Protein AF-A0A9D9I6X7-F1 (afdb_monomer_lite)

Radius of gyration: 23.67 Å; chains: 1; bounding box: 59×55×60 Å

Organism: NCBI:txid2840764

Secondary structure (DSSP, 8-state):
----HHHHHHHHHTTTT-TTS------HHHHHHHHHHHHHHTTPPPPSSPPPS---PPPP--SEEEE-SS-EEEES-----TTEEEEEEEE--B-TT-S--GGGEEEEEEEE--BTTEEE-HHHHHHHH-SPPPTT-EEEEEEEEEETTT--B-PPEEEEEEPPS--------EEEGGGB-TTS---EEE-EEE--SSSSEEEEEEEE--BTTBSEEEEEBSSPPPGGG-EEEEEEEEEE-TTS-EEEEEEEEEEEEETTEEEEEEEEEEE---SSEEEEEEEEEEE-

Sequence (288 aa):
MTRRPAAQAEALSGKAASYLGSSTEMTGHNAFVRINANRQMAGEAMLLEAPSHLVNVPNVSYTNVVMTPQMILFAGIKHEPSPFKLVVKMSGNQSAGVSNGWSKTVIISSDTEDDWGEADVTKLYLKTIGVEPSPGQKVFIETYWMDTASGFAGQVFRDMAVVTGESSYQTRTRVTMDNLDPTEEQHVSALDMDFSTNAPVIYFDTVCLGHSNVASSEAILDKELPEELIGLSYALARGMGEDGSLHPQSYQIQSMVWRQKTELHFMHRGGKYIKPTEVFGPGIFYQQ

Foldseek 3Di:
DDQDDQLVLLQVVQQVQDPDPDRPRDGSVNSLVLLQVLLVLVVHHRDPGADHSPDDFDWWDFDDWAAALQWTKTARTDADDPPKFKWKWKAAWAALPDPDDPVRTDTLDSHFHADVRMTTSNVSCCVPVVGGHDAQTKMKMWMWIAHSVNSDTGHIDIDMDGHHHDDPDDDWDWDWPVQFDPVDDFQWPTWIWTPRPVAQKIFTFTWGADDDPALKGKTKGPADDPLQQFFKWKFWKWACAPVRDTWIWIWIWGWDDDPRITMIMTHTDDTDRHPRMTTGGIIRTDRD

pLDDT: mean 81.86, std 15.17, range [30.33, 96.5]

Structure (mmCIF, N/CA/C/O backbone):
data_AF-A0A9D9I6X7-F1
#
_entry.id   AF-A0A9D9I6X7-F1
#
loop_
_atom_site.group_PDB
_atom_site.id
_atom_site.type_symbol
_atom_site.label_atom_id
_atom_site.label_alt_id
_atom_site.label_comp_id
_atom_site.label_asym_id
_atom_site.label_entity_id
_atom_site.label_seq_id
_atom_site.pdbx_PDB_ins_code
_atom_site.Cartn_x
_atom_site.Cartn_y
_atom_site.Cartn_z
_atom_site.occupancy
_atom_site.B_iso_or_equiv
_atom_site.auth_seq_id
_atom_site.auth_comp_id
_atom_site.auth_asym_id
_atom_site.auth_atom_id
_atom_site.pdbx_PDB_model_num
ATOM 1 N N . MET A 1 1 ? -34.399 -33.449 -4.018 1.00 36.66 1 MET A N 1
ATOM 2 C CA . MET A 1 1 ? -34.778 -33.183 -2.612 1.00 36.66 1 MET A CA 1
ATOM 3 C C . MET A 1 1 ? -33.534 -33.368 -1.743 1.00 36.66 1 MET A C 1
ATOM 5 O O . MET A 1 1 ? -33.399 -34.396 -1.110 1.00 36.66 1 MET A O 1
ATOM 9 N N . THR A 1 2 ? -32.597 -32.413 -1.763 1.00 35.34 2 THR A N 1
ATOM 10 C CA . THR A 1 2 ? -31.305 -32.486 -1.037 1.00 35.34 2 THR A CA 1
ATOM 11 C C . THR A 1 2 ? -30.683 -31.077 -0.967 1.00 35.34 2 THR A C 1
ATOM 13 O O . THR A 1 2 ? -29.637 -30.808 -1.531 1.00 35.34 2 THR A O 1
ATOM 16 N N . ARG A 1 3 ? -31.378 -30.125 -0.321 1.00 37.50 3 ARG A N 1
ATOM 17 C CA . ARG A 1 3 ? -30.993 -28.692 -0.212 1.00 37.50 3 ARG A CA 1
ATOM 18 C C . ARG A 1 3 ? -30.361 -28.305 1.144 1.00 37.50 3 ARG A C 1
ATOM 20 O O . ARG A 1 3 ? -30.417 -27.150 1.539 1.00 37.50 3 ARG A O 1
ATOM 27 N N . ARG A 1 4 ? -29.877 -29.268 1.938 1.00 41.16 4 ARG A N 1
ATOM 28 C CA . ARG A 1 4 ? -29.665 -29.085 3.394 1.00 41.16 4 ARG A CA 1
ATOM 29 C C . ARG A 1 4 ? -28.223 -29.089 3.950 1.00 41.16 4 ARG A C 1
ATOM 31 O O . ARG A 1 4 ? -28.073 -28.473 4.995 1.00 41.16 4 ARG A O 1
ATOM 38 N N . PRO A 1 5 ? -27.168 -29.669 3.340 1.00 48.81 5 PRO A N 1
ATOM 39 C CA . PRO A 1 5 ? -25.910 -29.861 4.082 1.00 48.81 5 PRO A CA 1
ATOM 40 C C . PRO A 1 5 ? -25.085 -28.584 4.322 1.00 48.81 5 PRO A C 1
ATOM 42 O O . PRO A 1 5 ? -24.640 -28.339 5.436 1.00 48.81 5 PRO A O 1
ATOM 45 N N . ALA A 1 6 ? -24.893 -27.750 3.296 1.00 41.41 6 ALA A N 1
ATOM 46 C CA . ALA A 1 6 ? -23.979 -26.603 3.357 1.00 41.41 6 ALA A CA 1
ATOM 47 C C . ALA A 1 6 ? -24.503 -25.455 4.236 1.00 41.41 6 ALA A C 1
ATOM 49 O O . ALA A 1 6 ? -23.804 -24.953 5.111 1.00 41.41 6 ALA A O 1
ATOM 50 N N . ALA A 1 7 ? -25.781 -25.116 4.074 1.00 41.75 7 ALA A N 1
ATOM 51 C CA . ALA A 1 7 ? -26.449 -24.085 4.860 1.00 41.75 7 ALA A CA 1
ATOM 52 C C . ALA A 1 7 ? -26.592 -24.477 6.351 1.00 41.75 7 ALA A C 1
ATOM 54 O O . ALA A 1 7 ? -26.581 -23.624 7.234 1.00 41.75 7 ALA A O 1
ATOM 55 N N . GLN A 1 8 ? -26.695 -25.779 6.648 1.00 40.62 8 GLN A N 1
ATOM 56 C CA . GLN A 1 8 ? -26.651 -26.296 8.022 1.00 40.62 8 GLN A CA 1
ATOM 57 C C . GLN A 1 8 ? -25.247 -26.229 8.625 1.00 40.62 8 GLN A C 1
ATOM 59 O O . GLN A 1 8 ? -25.107 -26.053 9.830 1.00 40.62 8 GLN A O 1
ATOM 64 N N . ALA A 1 9 ? -24.210 -26.354 7.808 1.00 43.16 9 ALA A N 1
ATOM 65 C CA . ALA A 1 9 ? -22.843 -26.350 8.288 1.00 43.16 9 ALA A CA 1
ATOM 66 C C . ALA A 1 9 ? -22.285 -24.931 8.502 1.00 43.16 9 ALA A C 1
ATOM 68 O O . ALA A 1 9 ? -21.522 -24.738 9.440 1.00 43.16 9 ALA A O 1
ATOM 69 N N . GLU A 1 10 ? -22.751 -23.912 7.773 1.00 43.88 10 GLU A N 1
ATOM 70 C CA . GLU A 1 10 ? -22.542 -22.511 8.180 1.00 43.88 10 GLU A CA 1
ATOM 71 C C . GLU A 1 10 ? -23.340 -22.167 9.449 1.00 43.88 10 GLU A C 1
ATOM 73 O O . GLU A 1 10 ? -22.839 -21.469 10.325 1.00 43.88 10 GLU A O 1
ATOM 78 N N . ALA A 1 11 ? -24.544 -22.722 9.623 1.00 42.19 11 ALA A N 1
ATOM 79 C CA . ALA A 1 11 ? -25.271 -22.623 10.890 1.00 42.19 11 ALA A CA 1
ATOM 80 C C . ALA A 1 11 ? -24.518 -23.288 12.065 1.00 42.19 11 ALA A C 1
ATOM 82 O O . ALA A 1 11 ? -24.618 -22.817 13.195 1.00 42.19 11 ALA A O 1
ATOM 83 N N . LEU A 1 12 ? -23.744 -24.353 11.809 1.00 38.78 12 LEU A N 1
ATOM 84 C CA . LEU A 1 12 ? -22.859 -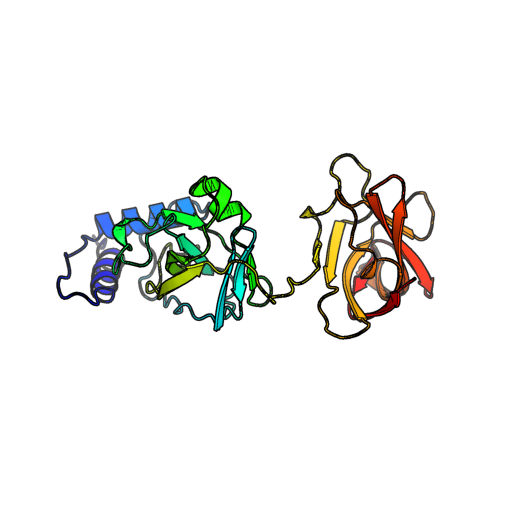25.018 12.780 1.00 38.78 12 LEU A CA 1
ATOM 85 C C . LEU A 1 12 ? -21.521 -24.280 12.975 1.00 38.78 12 LEU A C 1
ATOM 87 O O . LEU A 1 12 ? -21.053 -24.189 14.103 1.00 38.78 12 LEU A O 1
ATOM 91 N N . SER A 1 13 ? -20.931 -23.698 11.929 1.00 44.25 13 SER A N 1
ATOM 92 C CA . SER A 1 13 ? -19.732 -22.845 12.011 1.00 44.25 13 SER A CA 1
ATOM 93 C C . SER A 1 13 ? -20.037 -21.524 12.733 1.00 44.25 13 SER A C 1
ATOM 95 O O . SER A 1 13 ? -19.294 -21.088 13.609 1.00 44.25 13 SER A O 1
ATOM 97 N N . GLY A 1 14 ? -21.224 -20.957 12.505 1.00 38.41 14 GLY A N 1
ATOM 98 C CA . GLY A 1 14 ? -21.766 -19.836 13.269 1.00 38.41 14 GLY A CA 1
ATOM 99 C C . GLY A 1 14 ? -21.991 -20.146 14.755 1.00 38.41 14 GLY A C 1
ATOM 100 O O . GLY A 1 14 ? -22.050 -19.212 15.554 1.00 38.41 14 GLY A O 1
ATOM 101 N N . LYS A 1 15 ? -22.049 -21.429 15.161 1.00 37.97 15 LYS A N 1
ATOM 102 C CA . LYS A 1 15 ? -22.008 -21.822 16.584 1.00 37.97 15 LYS A CA 1
ATOM 103 C C . LYS A 1 15 ? -20.602 -21.699 17.187 1.00 37.97 15 LYS A C 1
ATOM 105 O O . LYS A 1 15 ? -20.503 -21.521 18.396 1.00 37.97 15 LYS A O 1
ATOM 110 N N . ALA A 1 16 ? -19.535 -21.748 16.386 1.00 32.59 16 ALA A N 1
ATOM 111 C CA . ALA A 1 16 ? -18.153 -21.708 16.872 1.00 32.59 16 ALA A CA 1
ATOM 112 C C . ALA A 1 16 ? -17.637 -20.286 17.180 1.00 32.59 16 ALA A C 1
ATOM 114 O O . ALA A 1 16 ? -16.681 -20.136 17.933 1.00 32.59 16 ALA A O 1
ATOM 115 N N . ALA A 1 17 ? -18.281 -19.231 16.666 1.00 40.00 17 ALA A N 1
ATOM 116 C CA . ALA A 1 17 ? -17.804 -17.847 16.803 1.00 40.00 17 ALA A CA 1
ATOM 117 C C . ALA A 1 17 ? -18.338 -17.074 18.035 1.00 40.00 17 ALA A C 1
ATOM 119 O O . ALA A 1 17 ? -18.184 -15.854 18.104 1.00 40.00 17 ALA A O 1
ATOM 120 N N . SER A 1 18 ? -18.969 -17.733 19.018 1.00 36.03 18 SER A N 1
ATOM 121 C CA . SER A 1 18 ? -19.519 -17.058 20.210 1.00 36.03 18 SER A CA 1
ATOM 122 C C . SER A 1 18 ? -18.681 -17.326 21.462 1.00 36.03 18 SER A C 1
ATOM 124 O O . SER A 1 18 ? -18.893 -18.298 22.180 1.00 36.03 18 SER A O 1
ATOM 126 N N . TYR A 1 19 ? -17.765 -16.406 21.776 1.00 39.84 19 TYR A N 1
ATOM 127 C CA . TYR A 1 19 ? -17.043 -16.360 23.059 1.00 39.84 19 TYR A CA 1
ATOM 128 C C . TYR A 1 19 ? -17.906 -15.826 24.227 1.00 39.84 19 TYR A C 1
ATOM 130 O O . TYR A 1 19 ? -17.391 -15.599 25.319 1.00 39.84 19 TYR A O 1
ATOM 138 N N . LEU A 1 20 ? -19.216 -15.609 24.027 1.00 32.31 20 LEU A N 1
ATOM 139 C CA . LEU A 1 20 ? -20.120 -14.976 25.003 1.00 32.31 20 LEU A CA 1
ATOM 140 C C . LEU A 1 20 ? -21.478 -15.695 25.147 1.00 32.31 20 LEU A C 1
ATOM 142 O O . LEU A 1 20 ? -22.527 -15.064 25.252 1.00 32.31 20 LEU A O 1
ATOM 146 N N . GLY A 1 21 ? -21.468 -17.029 25.202 1.00 30.33 21 GLY A N 1
ATOM 147 C CA . GLY A 1 21 ? -22.479 -17.791 25.955 1.00 30.33 21 GLY A CA 1
ATOM 148 C C . GLY A 1 21 ? -23.936 -17.755 25.466 1.00 30.33 21 GLY A C 1
ATOM 149 O O . GLY A 1 21 ? -24.811 -18.245 26.172 1.00 30.33 21 GLY A O 1
ATOM 150 N N . SER A 1 22 ? -24.228 -17.239 24.272 1.00 34.88 22 SER A N 1
ATOM 151 C CA . SER A 1 22 ? -25.511 -17.485 23.603 1.00 34.88 22 SER A CA 1
ATOM 152 C C . SER A 1 22 ? -25.288 -17.664 22.103 1.00 34.88 22 SER A C 1
ATOM 154 O O . SER A 1 22 ? -24.831 -16.762 21.402 1.00 34.88 22 SER A O 1
ATOM 156 N N . SER A 1 23 ? -25.538 -18.878 21.612 1.00 43.81 23 SER A N 1
ATOM 157 C CA . SER A 1 23 ? -25.585 -19.176 20.184 1.00 43.81 23 SER A CA 1
ATOM 158 C C . SER A 1 23 ? -27.017 -18.956 19.710 1.00 43.81 23 SER A C 1
ATOM 160 O O . SER A 1 23 ? -27.874 -19.822 19.893 1.00 43.81 23 SER A O 1
ATOM 162 N N . THR A 1 24 ? -27.308 -17.802 19.121 1.00 45.69 24 THR A N 1
ATOM 163 C CA . THR A 1 24 ? -28.553 -17.648 18.365 1.00 45.69 24 THR A CA 1
ATOM 164 C C . THR A 1 24 ? -28.434 -18.537 17.131 1.00 45.69 24 THR A C 1
ATOM 166 O O . THR A 1 24 ? -27.519 -18.352 16.330 1.00 45.69 24 THR A O 1
ATOM 169 N N . GLU A 1 25 ? -29.295 -19.548 16.997 1.00 55.00 25 GLU A N 1
ATOM 170 C CA . GLU A 1 25 ? -29.232 -20.470 15.861 1.00 55.00 25 GLU A CA 1
ATOM 171 C C . GLU A 1 25 ? -29.497 -19.711 14.555 1.00 55.00 25 GLU A C 1
ATOM 173 O O . GLU A 1 25 ? -30.609 -19.256 14.283 1.00 55.00 25 GLU A O 1
ATOM 178 N N . MET A 1 26 ? -28.456 -19.548 13.738 1.00 64.56 26 MET A N 1
ATOM 179 C CA . MET A 1 26 ? -28.588 -18.970 12.408 1.00 64.56 26 MET A CA 1
ATOM 180 C C . MET A 1 26 ? -29.223 -20.016 11.493 1.00 64.56 26 MET A C 1
ATOM 182 O O . MET A 1 26 ? -28.716 -21.126 11.362 1.00 64.56 26 MET A O 1
ATOM 186 N N . THR A 1 27 ? -30.352 -19.696 10.862 1.00 76.31 27 THR A N 1
ATOM 187 C CA . THR A 1 27 ? -30.950 -20.603 9.875 1.00 76.31 27 THR A CA 1
ATOM 188 C C . THR A 1 27 ? -30.077 -20.651 8.624 1.00 76.31 27 THR A C 1
ATOM 190 O O . THR A 1 27 ? -29.423 -19.668 8.280 1.00 76.31 27 THR A O 1
ATOM 193 N N . GLY A 1 28 ? -30.111 -21.764 7.889 1.00 72.19 28 GLY A N 1
ATOM 194 C CA . GLY A 1 28 ? -29.332 -21.891 6.656 1.00 72.19 28 GLY A CA 1
ATOM 195 C C . GLY A 1 28 ? -29.657 -20.834 5.589 1.00 72.19 28 GLY A C 1
ATOM 196 O O . GLY A 1 28 ? -28.802 -20.490 4.782 1.00 72.19 28 GLY A O 1
ATOM 197 N N . HIS A 1 29 ? -30.870 -20.274 5.604 1.00 74.69 29 HIS A N 1
ATOM 198 C CA . HIS A 1 29 ? -31.225 -19.158 4.728 1.00 74.69 29 HIS A CA 1
ATOM 199 C C . HIS A 1 29 ? -30.487 -17.869 5.117 1.00 74.69 29 HIS A C 1
ATOM 201 O O . HIS A 1 29 ? -29.892 -17.228 4.258 1.00 74.69 29 HIS A O 1
ATOM 207 N N . ASN A 1 30 ? -30.471 -17.522 6.408 1.00 77.56 30 ASN A N 1
ATOM 208 C CA . ASN A 1 30 ? -29.759 -16.339 6.901 1.00 77.56 30 ASN A CA 1
ATOM 209 C C . ASN A 1 30 ? -28.244 -16.467 6.703 1.00 77.56 30 ASN A C 1
ATOM 211 O O . ASN A 1 30 ? -27.577 -15.482 6.402 1.00 77.56 30 ASN A O 1
ATOM 215 N N . ALA A 1 31 ? -27.734 -17.689 6.836 1.00 77.12 31 ALA A N 1
ATOM 216 C CA . ALA A 1 31 ? -26.356 -18.055 6.556 1.00 77.12 31 ALA A CA 1
ATOM 217 C C . ALA A 1 31 ? -26.009 -17.766 5.076 1.00 77.12 31 ALA A C 1
ATOM 219 O O . ALA A 1 31 ? -25.169 -16.926 4.765 1.00 77.12 31 ALA A O 1
ATOM 220 N N . PHE A 1 32 ? -26.809 -18.299 4.147 1.00 79.31 32 PHE A N 1
ATOM 221 C CA . PHE A 1 32 ? -26.625 -18.064 2.713 1.00 79.31 32 PHE A CA 1
ATOM 222 C C . PHE A 1 32 ? -26.736 -16.585 2.302 1.00 79.31 32 PHE A C 1
ATOM 224 O O . PHE A 1 32 ? -25.975 -16.112 1.457 1.00 79.31 32 PHE A O 1
ATOM 231 N N . VAL A 1 33 ? -27.660 -15.832 2.910 1.00 84.12 33 VAL A N 1
ATOM 232 C CA . VAL A 1 33 ? -27.759 -14.377 2.703 1.00 84.12 33 VAL A CA 1
ATOM 233 C C . VAL A 1 33 ? -26.487 -13.675 3.182 1.00 84.12 33 VAL A C 1
ATOM 235 O O . VAL A 1 33 ? -25.983 -12.796 2.488 1.00 84.12 33 VAL A O 1
ATOM 238 N N . ARG A 1 34 ? -25.935 -14.079 4.331 1.00 83.00 34 ARG A N 1
ATOM 239 C CA . ARG A 1 34 ? -24.692 -13.520 4.874 1.00 83.00 34 ARG A CA 1
ATOM 240 C C . ARG A 1 34 ? -23.487 -13.819 3.982 1.00 83.00 34 ARG A C 1
ATOM 242 O O . ARG A 1 34 ? -22.724 -12.900 3.703 1.00 83.00 34 ARG A O 1
ATOM 249 N N . ILE A 1 35 ? -23.351 -15.051 3.491 1.00 85.31 35 ILE A N 1
ATOM 250 C CA . ILE A 1 35 ? -22.318 -15.428 2.513 1.00 85.31 35 ILE A CA 1
ATOM 251 C C . ILE A 1 35 ? -22.377 -14.526 1.279 1.00 85.31 35 ILE A C 1
ATOM 253 O O . ILE A 1 35 ? -21.362 -13.978 0.854 1.00 85.31 35 ILE A O 1
ATOM 257 N N . ASN A 1 36 ? -23.569 -14.340 0.713 1.00 84.31 36 ASN A N 1
ATOM 258 C CA . ASN A 1 36 ? -23.721 -13.516 -0.481 1.00 84.31 36 ASN A CA 1
ATOM 259 C C . ASN A 1 36 ? -23.477 -12.030 -0.204 1.00 84.31 36 ASN A C 1
ATOM 261 O O . ASN A 1 36 ? -22.869 -11.366 -1.039 1.00 84.31 36 ASN A O 1
ATOM 265 N N . ALA A 1 37 ? -23.864 -11.521 0.967 1.00 83.75 37 ALA A N 1
ATOM 266 C CA . ALA A 1 37 ? -23.539 -10.158 1.377 1.00 83.75 37 ALA A CA 1
ATOM 267 C C . ALA A 1 37 ? -22.019 -9.946 1.499 1.00 83.75 37 ALA A C 1
ATOM 269 O O . ALA A 1 37 ? -21.497 -8.954 0.997 1.00 83.75 37 ALA A O 1
ATOM 270 N N . ASN A 1 38 ? -21.302 -10.903 2.094 1.00 85.44 38 ASN A N 1
ATOM 271 C CA . ASN A 1 38 ? -19.842 -10.881 2.198 1.00 85.44 38 ASN A CA 1
ATOM 272 C C . ASN A 1 38 ? -19.171 -10.891 0.815 1.00 85.44 38 ASN A C 1
ATOM 274 O O . ASN A 1 38 ? -18.275 -10.092 0.555 1.00 85.44 38 ASN A O 1
ATOM 278 N N . ARG A 1 39 ? -19.642 -11.746 -0.102 1.00 84.81 39 ARG A N 1
ATOM 279 C CA . ARG A 1 39 ? -19.154 -11.777 -1.490 1.00 84.81 39 ARG A CA 1
ATOM 280 C C . ARG A 1 39 ? -19.382 -10.449 -2.199 1.00 84.81 39 ARG A C 1
ATOM 282 O O . ARG A 1 39 ? -18.447 -9.893 -2.762 1.00 84.81 39 ARG A O 1
ATOM 289 N N . GLN A 1 40 ? -20.585 -9.893 -2.097 1.00 85.69 40 GLN A N 1
ATOM 290 C CA . GLN A 1 40 ? -20.886 -8.588 -2.683 1.00 85.69 40 GLN A CA 1
ATOM 291 C C . GLN A 1 40 ? -20.013 -7.470 -2.099 1.00 85.69 40 GLN A C 1
ATOM 293 O O . GLN A 1 40 ? -19.567 -6.605 -2.847 1.00 85.69 40 GLN A O 1
ATOM 298 N N . MET A 1 41 ? -19.721 -7.499 -0.794 1.00 81.06 41 MET A N 1
ATOM 299 C CA . MET A 1 41 ? -18.781 -6.560 -0.166 1.00 81.06 41 MET A CA 1
ATOM 300 C C . MET A 1 41 ? -17.345 -6.685 -0.700 1.00 81.06 41 MET A C 1
ATOM 302 O O . MET A 1 41 ? -16.615 -5.697 -0.686 1.00 81.06 41 MET A O 1
ATOM 306 N N . ALA A 1 42 ? -16.940 -7.873 -1.152 1.00 77.00 42 ALA A N 1
ATOM 307 C CA . ALA A 1 42 ? -15.658 -8.123 -1.812 1.00 77.00 42 ALA A CA 1
ATOM 308 C C . ALA A 1 42 ? -15.687 -7.892 -3.336 1.00 77.00 42 ALA A C 1
ATOM 310 O O . ALA A 1 42 ? -14.695 -8.164 -4.005 1.00 77.00 42 ALA A O 1
ATOM 311 N N . GLY A 1 43 ? -16.805 -7.414 -3.899 1.00 81.00 43 GLY A N 1
ATOM 312 C CA . GLY A 1 43 ? -16.964 -7.219 -5.345 1.00 81.00 43 GLY A CA 1
ATOM 313 C C . GLY A 1 43 ? -17.246 -8.503 -6.135 1.00 81.00 43 GLY A C 1
ATOM 314 O O . GLY A 1 43 ? -17.285 -8.477 -7.362 1.00 81.00 43 GLY A O 1
ATOM 315 N N . GLU A 1 44 ? -17.483 -9.620 -5.450 1.00 84.75 44 GLU A N 1
ATOM 316 C CA . GLU A 1 44 ? -17.739 -10.925 -6.051 1.00 84.75 44 GLU A CA 1
ATOM 317 C C . GLU A 1 44 ? -19.218 -11.126 -6.412 1.00 84.75 44 GLU A C 1
ATOM 319 O O . GLU A 1 44 ? -20.136 -10.651 -5.735 1.00 84.75 44 GLU A O 1
ATOM 324 N N . ALA A 1 45 ? -19.471 -11.908 -7.466 1.00 87.06 45 ALA A N 1
ATOM 325 C CA . ALA A 1 45 ? -20.832 -12.258 -7.872 1.00 87.06 45 ALA A CA 1
ATOM 326 C C . ALA A 1 45 ? -21.536 -13.118 -6.807 1.00 87.06 45 ALA A C 1
ATOM 328 O O . ALA A 1 45 ? -20.916 -13.973 -6.174 1.00 87.06 45 ALA A O 1
ATOM 329 N N . MET A 1 46 ? -22.849 -12.954 -6.635 1.00 87.19 46 MET A N 1
ATOM 330 C CA . MET A 1 46 ? -23.620 -13.808 -5.723 1.00 87.19 46 MET A CA 1
ATOM 331 C C . MET A 1 46 ? -23.584 -15.274 -6.171 1.00 87.19 46 MET A C 1
ATOM 333 O O . MET A 1 46 ? -23.700 -15.582 -7.358 1.00 87.19 46 MET A O 1
ATOM 337 N N . LEU A 1 47 ? -23.477 -16.184 -5.208 1.00 84.44 47 LEU A N 1
ATOM 338 C CA . LEU A 1 47 ? -23.642 -17.610 -5.438 1.00 84.44 47 LEU A CA 1
ATOM 339 C C . LEU A 1 47 ? -25.122 -17.937 -5.632 1.00 84.44 47 LEU A C 1
ATOM 341 O O . LEU A 1 47 ? -25.989 -17.435 -4.914 1.00 84.44 47 LEU A O 1
ATOM 345 N N . LEU A 1 48 ? -25.395 -18.824 -6.587 1.00 84.38 48 LEU A N 1
ATOM 346 C CA . LEU A 1 48 ? -26.723 -19.401 -6.811 1.00 84.38 48 LEU A CA 1
ATOM 347 C C . LEU A 1 48 ? -26.976 -20.622 -5.916 1.00 84.38 48 LEU A C 1
ATOM 349 O O . LEU A 1 48 ? -28.121 -20.930 -5.599 1.00 84.38 48 LEU A O 1
ATOM 353 N N . GLU A 1 49 ? -25.903 -21.289 -5.491 1.00 79.50 49 GLU A N 1
ATOM 354 C CA . GLU A 1 49 ? -25.923 -22.500 -4.675 1.00 79.50 49 GLU A CA 1
ATOM 355 C C . GLU A 1 49 ? -25.001 -22.337 -3.464 1.00 79.50 49 GLU A C 1
ATOM 357 O O . GLU A 1 49 ? -24.009 -21.609 -3.513 1.00 79.50 49 GLU A O 1
ATOM 362 N N . ALA A 1 50 ? -25.329 -23.007 -2.359 1.00 70.00 50 ALA A N 1
ATOM 363 C CA . ALA A 1 50 ? -24.552 -22.890 -1.130 1.00 70.00 50 ALA A CA 1
ATOM 364 C C . ALA A 1 50 ? -23.141 -23.505 -1.297 1.00 70.00 50 ALA A C 1
ATOM 366 O O . ALA A 1 50 ? -23.032 -24.640 -1.775 1.00 70.00 50 ALA A O 1
ATOM 367 N N . PRO A 1 51 ? -22.072 -22.799 -0.885 1.00 73.00 51 PRO A N 1
ATOM 368 C CA . PRO A 1 51 ? -20.697 -23.272 -1.027 1.00 73.00 51 PRO A CA 1
ATOM 369 C C . PRO A 1 51 ? -20.390 -24.446 -0.085 1.00 73.00 51 PRO A C 1
ATOM 371 O O . PRO A 1 51 ? -21.114 -24.710 0.876 1.00 73.00 51 PRO A O 1
ATOM 374 N N . SER A 1 52 ? -19.299 -25.172 -0.353 1.00 70.25 52 SER A N 1
ATOM 375 C CA . SER A 1 52 ? -18.836 -26.247 0.535 1.00 70.25 52 SER A CA 1
ATOM 376 C C . SER A 1 52 ? -18.540 -25.705 1.935 1.00 70.25 52 SER A C 1
ATOM 378 O O . SER A 1 52 ? -17.971 -24.634 2.084 1.00 70.25 52 SER A O 1
ATOM 380 N N . HIS A 1 53 ? -18.891 -26.464 2.969 1.00 63.66 53 HIS A N 1
ATOM 381 C CA . HIS A 1 53 ? -18.761 -26.045 4.366 1.00 63.66 53 HIS A CA 1
ATOM 382 C C . HIS A 1 53 ? -17.404 -26.356 5.006 1.00 63.66 53 HIS A C 1
ATOM 384 O O . HIS A 1 53 ? -17.213 -26.125 6.196 1.00 63.66 53 HIS A O 1
ATOM 390 N N . LEU A 1 54 ? -16.481 -26.925 4.234 1.00 62.53 54 LEU A N 1
ATOM 391 C CA . LEU A 1 54 ? -15.147 -27.318 4.689 1.00 62.53 54 LEU A CA 1
ATOM 392 C C . LEU A 1 54 ? -14.105 -26.219 4.436 1.00 62.53 54 LEU A C 1
ATOM 394 O O . LEU A 1 54 ? -12.930 -26.515 4.240 1.00 62.53 54 LEU A O 1
ATOM 398 N N . VAL A 1 55 ? -14.529 -24.956 4.401 1.00 68.31 55 VAL A N 1
ATOM 399 C CA . VAL A 1 55 ? -13.616 -23.823 4.244 1.00 68.31 55 VAL A CA 1
ATOM 400 C C . VAL A 1 55 ? -13.017 -23.501 5.608 1.00 68.31 55 VAL A C 1
ATOM 402 O O . VAL A 1 55 ? -13.730 -23.111 6.531 1.00 68.31 55 VAL A O 1
ATOM 405 N N . ASN A 1 56 ? -11.704 -23.682 5.738 1.00 77.12 56 ASN A N 1
ATOM 406 C CA . ASN A 1 56 ? -10.963 -23.266 6.919 1.00 77.12 56 ASN A CA 1
ATOM 407 C C . ASN A 1 56 ? -10.387 -21.871 6.670 1.00 77.12 56 ASN A C 1
ATOM 409 O O . ASN A 1 56 ? -9.424 -21.731 5.920 1.00 77.12 56 ASN A O 1
ATOM 413 N N . VAL A 1 57 ? -10.999 -20.852 7.270 1.00 83.06 57 VAL A N 1
ATOM 414 C CA . VAL A 1 57 ? -10.515 -19.473 7.163 1.00 83.06 57 VAL A CA 1
ATOM 415 C C . VAL A 1 57 ? -9.462 -19.238 8.255 1.00 83.06 57 VAL A C 1
ATOM 417 O O . VAL A 1 57 ? -9.742 -19.535 9.420 1.00 83.06 57 VAL A O 1
ATOM 420 N N . PRO A 1 58 ? -8.262 -18.734 7.918 1.00 85.88 58 PRO A N 1
ATOM 421 C CA . PRO A 1 58 ? -7.202 -18.504 8.893 1.00 85.88 58 PRO A CA 1
ATOM 422 C C . PRO A 1 58 ? -7.594 -17.449 9.937 1.00 85.88 58 PRO A C 1
ATOM 424 O O . PRO A 1 58 ? -8.442 -16.584 9.710 1.00 85.88 58 PRO A O 1
ATOM 427 N N . ASN A 1 59 ? -6.944 -17.510 11.100 1.00 85.75 59 ASN A N 1
ATOM 428 C CA . ASN A 1 59 ? -7.079 -16.484 12.131 1.00 85.75 59 ASN A CA 1
ATOM 429 C C . ASN A 1 59 ? -6.173 -15.293 11.815 1.00 85.75 59 ASN A C 1
ATOM 431 O O . ASN A 1 59 ? -5.047 -15.468 11.350 1.00 85.75 59 ASN A O 1
ATOM 435 N N . VAL A 1 60 ? -6.650 -14.086 12.117 1.00 87.12 60 VAL A N 1
ATOM 436 C CA . VAL A 1 60 ? -5.841 -12.871 11.975 1.00 87.12 60 VAL A CA 1
ATOM 437 C C . VAL A 1 60 ? -4.764 -12.833 13.053 1.00 87.12 60 VAL A C 1
ATOM 439 O O . VAL A 1 60 ? -5.020 -13.134 14.219 1.00 87.12 60 VAL A O 1
ATOM 442 N N . SER A 1 61 ? -3.560 -12.443 12.646 1.00 86.06 61 SER A N 1
ATOM 443 C CA . SER A 1 61 ? -2.427 -12.181 13.524 1.00 86.06 61 SER A CA 1
ATOM 444 C C . SER A 1 61 ? -1.610 -11.040 12.931 1.00 86.06 61 SER A C 1
ATOM 446 O O . SER A 1 61 ? -1.205 -11.119 11.772 1.00 86.06 61 SER A O 1
ATOM 448 N N . TYR A 1 62 ? -1.350 -10.015 13.736 1.00 87.50 62 TYR A N 1
ATOM 449 C CA . TYR A 1 62 ? -0.417 -8.930 13.442 1.00 87.50 62 TYR A CA 1
ATOM 450 C C . TYR A 1 62 ? 0.400 -8.600 14.697 1.00 87.50 62 TYR A C 1
ATOM 452 O O . TYR A 1 62 ? -0.003 -8.946 15.810 1.00 87.50 62 TYR A O 1
ATOM 460 N N . THR A 1 63 ? 1.547 -7.946 14.530 1.00 85.38 63 THR A N 1
ATOM 461 C CA . THR A 1 63 ? 2.475 -7.643 15.632 1.00 85.38 63 THR A CA 1
ATOM 462 C C . THR A 1 63 ? 2.035 -6.418 16.424 1.00 85.38 63 THR A C 1
ATOM 464 O O . THR A 1 63 ? 2.058 -6.431 17.655 1.00 85.38 63 THR A O 1
ATOM 467 N N . ASN A 1 64 ? 1.643 -5.347 15.734 1.00 86.06 64 ASN A N 1
ATOM 468 C CA . ASN A 1 64 ? 1.265 -4.083 16.357 1.00 86.06 64 ASN A CA 1
ATOM 469 C C . ASN A 1 64 ? 0.380 -3.233 15.438 1.00 86.06 64 ASN A C 1
ATOM 471 O O . ASN A 1 64 ? 0.409 -3.372 14.217 1.00 86.06 64 ASN A O 1
ATOM 475 N N . VAL A 1 65 ? -0.365 -2.311 16.052 1.00 89.38 65 VAL A N 1
ATOM 476 C CA . VAL A 1 65 ? -1.074 -1.233 15.357 1.00 89.38 65 VAL A CA 1
ATOM 477 C C . VAL A 1 65 ? -0.463 0.093 15.774 1.00 89.38 65 VAL A C 1
ATOM 479 O O . VAL A 1 65 ? -0.420 0.425 16.959 1.00 89.38 65 VAL A O 1
ATOM 482 N N . VAL A 1 66 ? 0.015 0.850 14.796 1.00 89.38 66 VAL A N 1
ATOM 483 C CA . VAL A 1 66 ? 0.439 2.236 14.969 1.00 89.38 66 VAL A CA 1
ATOM 484 C C . VAL A 1 66 ? -0.772 3.118 14.737 1.00 89.38 66 VAL A C 1
ATOM 486 O O . VAL A 1 66 ? -1.443 2.992 13.715 1.00 89.38 66 VAL A O 1
ATOM 489 N N . MET A 1 67 ? -1.060 4.002 15.689 1.00 90.31 67 MET A N 1
ATOM 490 C CA . MET A 1 67 ? -2.222 4.873 15.600 1.00 90.31 67 MET A CA 1
ATOM 491 C C . MET A 1 67 ? -1.906 6.279 16.090 1.00 90.31 67 MET A C 1
ATOM 493 O O . MET A 1 67 ? -1.780 6.524 17.287 1.00 90.31 67 MET A O 1
ATOM 497 N N . THR A 1 68 ? -1.837 7.201 15.142 1.00 90.06 68 THR A N 1
ATOM 498 C CA . THR A 1 68 ? -1.706 8.645 15.334 1.00 90.06 68 THR A CA 1
ATOM 499 C C . THR A 1 68 ? -2.807 9.355 14.544 1.00 90.06 68 THR A C 1
ATOM 501 O O . THR A 1 68 ? -3.522 8.710 13.771 1.00 90.06 68 THR A O 1
ATOM 504 N N . PRO A 1 69 ? -2.981 10.679 14.696 1.00 84.81 69 PRO A N 1
ATOM 505 C CA . PRO A 1 69 ? -3.946 11.409 13.878 1.00 84.81 69 PRO A CA 1
ATOM 506 C C . PRO A 1 69 ? -3.641 11.319 12.372 1.00 84.81 69 PRO A C 1
ATOM 508 O O . PRO A 1 69 ? -4.562 11.316 11.561 1.00 84.81 69 PRO A O 1
ATOM 511 N N . GLN A 1 70 ? -2.358 11.208 12.005 1.00 83.00 70 GLN A N 1
ATOM 512 C CA . GLN A 1 70 ? -1.890 11.180 10.615 1.00 83.00 70 GLN A CA 1
ATOM 513 C C . GLN A 1 70 ? -1.666 9.770 10.055 1.00 83.00 70 GLN A C 1
ATOM 515 O O . GLN A 1 70 ? -1.456 9.644 8.852 1.00 83.00 70 GLN A O 1
ATOM 520 N N . MET A 1 71 ? -1.660 8.727 10.892 1.00 83.81 71 MET A N 1
ATOM 521 C CA . MET A 1 71 ? -1.271 7.381 10.472 1.00 83.81 71 MET A CA 1
ATOM 522 C C . MET A 1 71 ? -1.986 6.297 11.276 1.00 83.81 71 MET A C 1
ATOM 524 O O . MET A 1 71 ? -1.905 6.252 12.503 1.00 83.81 71 MET A O 1
ATOM 528 N N . ILE A 1 72 ? -2.637 5.380 10.566 1.00 89.31 72 ILE A N 1
ATOM 529 C CA . ILE A 1 72 ? -3.234 4.158 11.097 1.00 89.31 72 ILE A CA 1
ATOM 530 C C . ILE A 1 72 ? -2.694 2.988 10.282 1.00 89.31 72 ILE A C 1
ATOM 532 O O . ILE A 1 72 ? -3.127 2.751 9.153 1.00 89.31 72 ILE A O 1
ATOM 536 N N . LEU A 1 73 ? -1.761 2.255 10.879 1.00 88.50 73 LEU A N 1
ATOM 537 C CA . LEU A 1 73 ? -1.028 1.191 10.212 1.00 88.50 73 LEU A CA 1
ATOM 538 C C . LEU A 1 73 ? -1.035 -0.084 11.049 1.00 88.50 73 LEU A C 1
ATOM 540 O O . LEU A 1 73 ? -0.692 -0.070 12.231 1.00 88.50 73 LEU A O 1
ATOM 544 N N . PHE A 1 74 ? -1.373 -1.196 10.412 1.00 89.19 74 PHE A N 1
ATOM 545 C CA . PHE A 1 74 ? -1.159 -2.532 10.953 1.00 89.19 74 PHE A CA 1
ATOM 546 C C . PHE A 1 74 ? 0.187 -3.048 10.462 1.00 89.19 74 PHE A C 1
ATOM 548 O O . PHE A 1 74 ? 0.430 -3.018 9.261 1.00 89.19 74 PHE A O 1
ATOM 555 N N . ALA A 1 75 ? 1.040 -3.528 11.363 1.00 85.38 75 ALA A N 1
ATOM 556 C CA . ALA A 1 75 ? 2.363 -4.039 11.021 1.00 85.38 75 ALA A CA 1
ATOM 557 C C . ALA A 1 75 ? 2.553 -5.489 11.487 1.00 85.38 75 ALA A C 1
ATOM 559 O O . ALA A 1 75 ? 2.017 -5.926 12.514 1.00 85.38 75 ALA A O 1
ATOM 560 N N . GLY A 1 76 ? 3.331 -6.247 10.715 1.00 78.81 76 GLY A N 1
ATOM 561 C CA . GLY A 1 76 ? 3.568 -7.672 10.932 1.00 78.81 76 GLY A CA 1
ATOM 562 C C . GLY A 1 76 ? 2.335 -8.551 10.715 1.00 78.81 76 GLY A C 1
ATOM 563 O O . GLY A 1 76 ? 2.216 -9.586 11.370 1.00 78.81 76 GLY A O 1
ATOM 564 N N . ILE A 1 77 ? 1.403 -8.141 9.849 1.00 85.56 77 ILE A N 1
ATOM 565 C CA . ILE A 1 77 ? 0.293 -8.983 9.399 1.00 85.56 77 ILE A CA 1
ATOM 566 C C . ILE A 1 77 ? 0.879 -10.251 8.781 1.00 85.56 77 ILE A C 1
ATOM 568 O O . ILE A 1 77 ? 1.760 -10.212 7.923 1.00 85.56 77 ILE A O 1
ATOM 572 N N . LYS A 1 78 ? 0.390 -11.406 9.221 1.00 83.44 78 LYS A N 1
ATOM 573 C CA . LYS A 1 78 ? 0.701 -12.660 8.546 1.00 83.44 78 LYS A CA 1
ATOM 574 C C . LYS A 1 78 ? -0.098 -12.724 7.242 1.00 83.44 78 LYS A C 1
ATOM 576 O O . LYS A 1 78 ? -1.303 -12.958 7.304 1.00 83.44 78 LYS A O 1
ATOM 581 N N . HIS A 1 79 ? 0.583 -12.525 6.113 1.00 80.75 79 HIS A N 1
ATOM 582 C CA . HIS A 1 79 ? -0.011 -12.597 4.778 1.00 80.75 79 HIS A CA 1
ATOM 583 C C . HIS A 1 79 ? -0.732 -13.928 4.554 1.00 80.75 79 HIS A C 1
ATOM 585 O O . HIS A 1 79 ? -0.189 -14.998 4.856 1.00 80.75 79 HIS A O 1
ATOM 591 N N . GLU A 1 80 ? -1.925 -13.856 3.974 1.00 82.44 80 GLU A N 1
ATOM 592 C CA . GLU A 1 80 ? -2.677 -15.014 3.507 1.00 82.44 80 GLU A CA 1
ATOM 593 C C . GLU A 1 80 ? -2.988 -14.809 2.016 1.00 82.44 80 GLU A C 1
ATOM 595 O O . GLU A 1 80 ? -3.531 -13.768 1.645 1.00 82.44 80 GLU A O 1
ATOM 600 N N . PRO A 1 81 ? -2.634 -15.766 1.141 1.00 78.38 81 PRO A N 1
ATOM 601 C CA . PRO A 1 81 ? -2.783 -15.587 -0.296 1.00 78.38 81 PRO A CA 1
ATOM 602 C C . PRO A 1 81 ? -4.260 -15.564 -0.711 1.00 78.38 81 PRO A C 1
ATOM 604 O O . PRO A 1 81 ? -5.146 -16.037 0.006 1.00 78.38 81 PRO A O 1
ATOM 607 N N . SER A 1 82 ? -4.519 -15.095 -1.934 1.00 78.31 82 SER A N 1
ATOM 608 C CA . SER A 1 82 ? -5.828 -15.236 -2.586 1.00 78.31 82 SER A CA 1
ATOM 609 C C . SER A 1 82 ? -6.380 -16.667 -2.414 1.00 78.31 82 SER A C 1
ATOM 611 O O . SER A 1 82 ? -5.628 -17.632 -2.609 1.00 78.31 82 SER A O 1
ATOM 613 N N . PRO A 1 83 ? -7.664 -16.844 -2.035 1.00 83.44 83 PRO A N 1
ATOM 614 C CA . PRO A 1 83 ? -8.76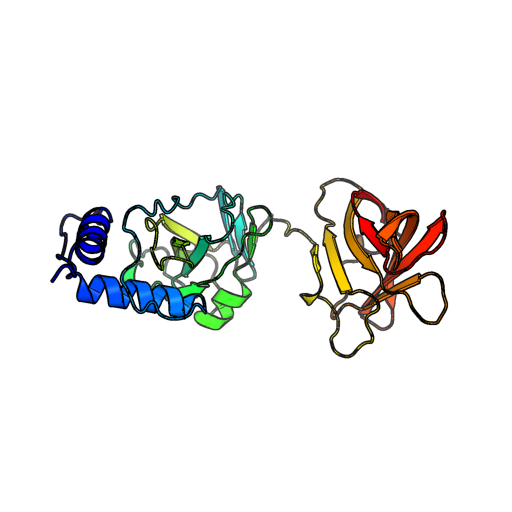9 -15.875 -2.098 1.00 83.44 83 PRO A CA 1
ATOM 615 C C . PRO A 1 83 ? -9.055 -15.102 -0.794 1.00 83.44 83 PRO A C 1
ATOM 617 O O . PRO A 1 83 ? -10.154 -14.569 -0.631 1.00 83.44 83 PRO A O 1
ATOM 620 N N . PHE A 1 84 ? -8.137 -15.062 0.173 1.00 85.69 84 PHE A N 1
ATOM 621 C CA . PHE A 1 84 ? -8.405 -14.392 1.447 1.00 85.69 84 PHE A CA 1
ATOM 622 C C . PHE A 1 84 ? -8.188 -12.877 1.360 1.00 85.69 84 PHE A C 1
ATOM 624 O O . PHE A 1 84 ? -7.183 -12.414 0.835 1.00 85.69 84 PHE A O 1
ATOM 631 N N . LYS A 1 85 ? -9.131 -12.103 1.907 1.00 86.31 85 LYS A N 1
ATOM 632 C CA . LYS A 1 85 ? -9.023 -10.645 2.071 1.00 86.31 85 LYS A CA 1
ATOM 633 C C . LYS A 1 85 ? -9.188 -10.242 3.528 1.00 86.31 85 LYS A C 1
ATOM 635 O O . LYS A 1 85 ? -10.034 -10.806 4.232 1.00 86.31 85 LYS A O 1
ATOM 640 N N . LEU A 1 86 ? -8.390 -9.277 3.987 1.00 87.81 86 LEU A N 1
ATOM 641 C CA . LEU A 1 86 ? -8.470 -8.789 5.359 1.00 87.81 86 LEU A CA 1
ATOM 642 C C . LEU A 1 86 ? -9.592 -7.759 5.456 1.00 87.81 86 LEU A C 1
ATOM 644 O O . LEU A 1 86 ? -9.571 -6.716 4.801 1.00 87.81 86 LEU A O 1
ATOM 648 N N . VAL A 1 87 ? -10.577 -8.041 6.305 1.00 89.25 87 VAL A N 1
ATOM 649 C CA . VAL A 1 87 ? -11.645 -7.095 6.618 1.00 89.25 87 VAL A CA 1
ATOM 650 C C . VAL A 1 87 ? -11.290 -6.368 7.903 1.00 89.25 87 VAL A C 1
ATOM 652 O O . VAL A 1 87 ? -11.061 -6.997 8.938 1.00 89.25 87 VAL A O 1
ATOM 655 N N . VAL A 1 88 ? -11.297 -5.037 7.847 1.00 91.19 88 VAL A N 1
ATOM 656 C CA . VAL A 1 88 ? -10.976 -4.165 8.978 1.00 91.19 88 VAL A CA 1
ATOM 657 C C . VAL A 1 88 ? -12.206 -3.350 9.351 1.00 91.19 88 VAL A C 1
ATOM 659 O O . VAL A 1 88 ? -12.780 -2.620 8.535 1.00 91.19 88 VAL A O 1
ATOM 662 N N . LYS A 1 89 ? -12.612 -3.456 10.615 1.00 92.75 89 LYS A N 1
ATOM 663 C CA . LYS A 1 89 ? -13.614 -2.592 11.229 1.00 92.75 89 LYS A CA 1
ATOM 664 C C . LYS A 1 89 ? -12.978 -1.756 12.316 1.00 92.75 89 LYS A C 1
ATOM 666 O O . LYS A 1 89 ? -12.221 -2.271 13.134 1.00 92.75 89 LYS A O 1
ATOM 671 N N . MET A 1 90 ? -13.341 -0.485 12.367 1.00 92.94 90 MET A N 1
ATOM 672 C CA . MET A 1 90 ? -12.840 0.432 13.383 1.00 92.94 90 MET A CA 1
ATOM 673 C C . MET A 1 90 ? -13.973 1.289 13.928 1.00 92.94 90 MET A C 1
ATOM 675 O O . MET A 1 90 ? -14.942 1.582 13.227 1.00 92.94 90 MET A O 1
ATOM 679 N N . SER A 1 91 ? -13.881 1.662 15.201 1.00 93.62 91 SER A N 1
ATOM 680 C CA . SER A 1 91 ? -14.748 2.686 15.779 1.00 93.62 91 SER A CA 1
ATOM 681 C C . SER A 1 91 ? -14.193 4.080 15.503 1.00 93.62 91 SER A C 1
ATOM 683 O O . SER A 1 91 ? -13.002 4.248 15.280 1.00 93.62 91 SER A O 1
ATOM 685 N N . GLY A 1 92 ? -15.027 5.107 15.646 1.00 91.12 92 GLY A N 1
ATOM 686 C CA . GLY A 1 92 ? -14.504 6.451 15.884 1.00 91.12 92 GLY A CA 1
ATOM 687 C C . GLY A 1 92 ? -13.865 6.585 17.272 1.00 91.12 92 GLY A C 1
ATOM 688 O O . GLY A 1 92 ? -13.962 5.688 18.119 1.00 91.12 92 GLY A O 1
ATOM 689 N N . ASN A 1 93 ? -13.297 7.759 17.516 1.00 91.38 93 ASN A N 1
ATOM 690 C CA . ASN A 1 93 ? -12.750 8.219 18.790 1.00 91.38 93 ASN A CA 1
ATOM 691 C C . ASN A 1 93 ? -13.625 7.879 20.014 1.00 91.38 93 ASN A C 1
ATOM 693 O O . ASN A 1 93 ? -14.776 8.312 20.116 1.00 91.38 93 AS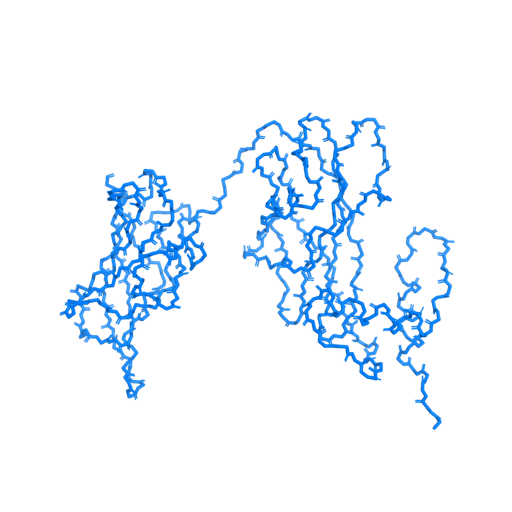N A O 1
ATOM 697 N N . GLN A 1 94 ? -13.077 7.121 20.969 1.00 92.38 94 GLN A N 1
ATOM 698 C CA . GLN A 1 94 ? -13.698 6.840 22.266 1.00 92.38 94 GLN A CA 1
ATOM 699 C C . GLN A 1 94 ? -12.871 7.434 23.408 1.00 92.38 94 GLN A C 1
ATOM 701 O O . GLN A 1 94 ? -11.646 7.352 23.421 1.00 92.38 94 GLN A O 1
ATOM 706 N N . SER A 1 95 ? -13.542 7.988 24.419 1.00 88.69 95 SER A N 1
ATOM 707 C CA . SER A 1 95 ? -12.864 8.470 25.629 1.00 88.69 95 SER A CA 1
ATOM 708 C C . SER A 1 95 ? -12.038 7.358 26.290 1.00 88.69 95 SER A C 1
ATOM 710 O O . SER A 1 95 ? -12.446 6.195 26.300 1.00 88.69 95 SER A O 1
ATOM 712 N N . ALA A 1 96 ? -10.912 7.722 26.912 1.00 86.50 96 ALA A N 1
ATOM 713 C CA . ALA A 1 96 ? -10.041 6.796 27.637 1.00 86.50 96 ALA A CA 1
ATOM 714 C C . ALA A 1 96 ? -10.785 5.969 28.709 1.00 86.50 96 ALA A C 1
ATOM 716 O O . ALA A 1 96 ? -10.392 4.834 28.993 1.00 86.50 96 ALA A O 1
ATOM 717 N N . GLY A 1 97 ? -11.880 6.503 29.265 1.00 83.38 97 GLY A N 1
ATOM 718 C CA . GLY A 1 97 ? -12.724 5.822 30.252 1.00 83.38 97 GLY A CA 1
ATOM 719 C C . GLY A 1 97 ? -13.668 4.752 29.685 1.00 83.38 97 GLY A C 1
ATOM 720 O O . GLY A 1 97 ? -14.266 4.006 30.455 1.00 83.38 97 GLY A O 1
ATOM 721 N N . VAL A 1 98 ? -13.817 4.646 28.360 1.00 87.00 98 VAL A N 1
ATOM 722 C CA . VAL A 1 98 ? -14.666 3.626 27.728 1.00 87.00 98 VAL A CA 1
ATOM 723 C C . VAL A 1 98 ? -13.934 2.284 27.718 1.00 87.00 98 VAL A C 1
ATOM 725 O O . VAL A 1 98 ? -12.827 2.164 27.190 1.00 87.00 98 VAL A O 1
ATOM 728 N N . SER A 1 99 ? -14.563 1.261 28.299 1.00 80.88 99 SER A N 1
ATOM 729 C CA . SER A 1 99 ? -14.041 -0.112 28.348 1.00 80.88 99 SER A CA 1
ATOM 730 C C . SER A 1 99 ? -14.557 -1.003 27.215 1.00 80.88 99 SER A C 1
ATOM 732 O O . SER A 1 99 ? -13.928 -2.009 26.900 1.00 80.88 99 SER A O 1
ATOM 734 N N . ASN A 1 100 ? -15.680 -0.642 26.585 1.00 84.88 100 ASN A N 1
ATOM 735 C CA . ASN A 1 100 ? -16.286 -1.408 25.501 1.00 84.88 100 ASN A CA 1
ATOM 736 C C . ASN A 1 100 ? -16.914 -0.477 24.452 1.00 84.88 100 ASN A C 1
ATOM 738 O O . ASN A 1 100 ? -17.860 0.254 24.747 1.00 84.88 100 ASN A O 1
ATOM 742 N N . GLY A 1 101 ? -16.382 -0.529 23.230 1.00 81.81 101 GLY A N 1
ATOM 743 C CA . GLY A 1 101 ? -16.877 0.196 22.061 1.00 81.81 101 GLY A CA 1
ATOM 744 C C . GLY A 1 101 ? -17.163 -0.700 20.855 1.00 81.81 101 GLY A C 1
ATOM 745 O O . GLY A 1 101 ? -17.322 -0.174 19.758 1.00 81.81 101 GLY A O 1
ATOM 746 N N . TRP A 1 102 ? -17.247 -2.027 21.026 1.00 87.00 102 TRP A N 1
ATOM 747 C CA . TRP A 1 102 ? -17.375 -2.977 19.907 1.00 87.00 102 TRP A CA 1
ATOM 748 C C . TRP A 1 102 ? -18.661 -2.793 19.092 1.00 87.00 102 TRP A C 1
ATOM 750 O O . TRP A 1 102 ? -18.693 -3.097 17.912 1.00 87.00 102 TRP A O 1
ATOM 760 N N . SER A 1 103 ? -19.728 -2.257 19.691 1.00 85.31 103 SER A N 1
ATOM 761 C CA . SER A 1 103 ? -20.976 -1.941 18.978 1.00 85.31 103 SER A CA 1
ATOM 762 C C . SER A 1 103 ? -20.894 -0.689 18.099 1.00 85.31 103 SER A C 1
ATOM 764 O O . SER A 1 103 ? -21.858 -0.373 17.405 1.00 85.31 103 SER A O 1
ATOM 766 N N . LYS A 1 104 ? -19.774 0.043 18.148 1.00 84.81 104 LYS A N 1
ATOM 767 C CA . LYS A 1 104 ? -19.540 1.282 17.394 1.00 84.81 104 LYS A CA 1
ATOM 768 C C . LYS A 1 104 ? -18.540 1.100 16.252 1.00 84.81 104 LYS A C 1
ATOM 770 O O . LYS A 1 104 ? -18.157 2.092 15.636 1.00 84.81 104 LYS A O 1
ATOM 775 N N . THR A 1 105 ? -18.073 -0.124 16.009 1.00 87.94 105 THR A N 1
ATOM 776 C CA . THR A 1 105 ? -17.169 -0.426 14.900 1.00 87.94 105 THR A CA 1
ATOM 777 C C . THR A 1 105 ? -17.954 -0.462 13.592 1.00 87.94 105 THR A C 1
ATOM 779 O O . THR A 1 105 ? -19.055 -1.008 13.509 1.00 87.94 105 THR A O 1
ATOM 782 N N . VAL A 1 106 ? -17.385 0.133 12.550 1.00 87.88 106 VAL A N 1
ATOM 783 C CA . VAL A 1 106 ? -17.911 0.083 11.183 1.00 87.88 106 VAL A CA 1
ATOM 784 C C . VAL A 1 106 ? -16.840 -0.476 10.263 1.00 87.88 106 VAL A C 1
ATOM 786 O O . VAL A 1 106 ? -15.652 -0.339 10.545 1.00 87.88 106 VAL A O 1
ATOM 789 N N . ILE A 1 107 ? -17.249 -1.141 9.184 1.00 86.56 107 ILE A N 1
ATOM 790 C CA . ILE A 1 107 ? -16.314 -1.670 8.184 1.00 86.56 107 ILE A CA 1
ATOM 791 C C . ILE A 1 107 ? -15.691 -0.483 7.461 1.00 86.56 107 ILE A C 1
ATOM 793 O O . ILE A 1 107 ? -16.403 0.249 6.780 1.00 86.56 107 ILE A O 1
ATOM 797 N N . ILE A 1 108 ? -14.382 -0.303 7.629 1.00 86.25 108 ILE A N 1
ATOM 798 C CA . ILE A 1 108 ? -13.616 0.725 6.915 1.00 86.25 108 ILE A CA 1
ATOM 799 C C . ILE A 1 108 ? -12.968 0.157 5.652 1.00 86.25 108 ILE A C 1
ATOM 801 O O . ILE A 1 108 ? -12.723 0.891 4.701 1.00 86.25 108 ILE A O 1
ATOM 805 N N . SER A 1 109 ? -12.725 -1.155 5.636 1.00 83.00 109 SER A N 1
ATOM 806 C CA . SER A 1 109 ? -12.192 -1.876 4.490 1.00 83.00 109 SER A CA 1
ATOM 807 C C . SER A 1 109 ? -12.731 -3.300 4.464 1.00 83.00 109 SER A C 1
ATOM 809 O O . SER A 1 109 ? -12.699 -3.986 5.488 1.00 83.00 109 SER A O 1
ATOM 811 N N . SER A 1 110 ? -13.221 -3.739 3.306 1.00 72.56 110 SER A N 1
ATOM 812 C CA . SER A 1 110 ? -13.551 -5.140 3.007 1.00 72.56 110 SER A CA 1
ATOM 813 C C . SER A 1 110 ? -12.475 -5.840 2.170 1.00 72.56 110 SER A C 1
ATOM 815 O O . SER A 1 110 ? -12.630 -7.015 1.844 1.00 72.56 110 SER A O 1
ATOM 817 N N . ASP A 1 111 ? -11.418 -5.107 1.823 1.00 67.19 111 ASP A N 1
ATOM 818 C CA . ASP A 1 111 ? -10.416 -5.450 0.819 1.00 67.19 111 ASP A CA 1
ATOM 819 C C . ASP A 1 111 ? -9.072 -4.806 1.174 1.00 67.19 111 ASP A C 1
ATOM 821 O O . ASP A 1 111 ? -8.480 -4.054 0.407 1.00 67.19 111 ASP A O 1
ATOM 825 N N . THR A 1 112 ? -8.630 -4.984 2.416 1.00 71.44 112 THR A N 1
ATOM 826 C CA . THR A 1 112 ? -7.271 -4.579 2.752 1.00 71.44 112 THR A CA 1
ATOM 827 C C . THR A 1 112 ? -6.338 -5.681 2.280 1.00 71.44 112 THR A C 1
ATOM 829 O O . THR A 1 112 ? -6.338 -6.773 2.849 1.00 71.44 112 THR A O 1
ATOM 832 N N . GLU A 1 113 ? -5.567 -5.394 1.238 1.00 66.38 113 GLU A N 1
ATOM 833 C CA . GLU A 1 113 ? -4.385 -6.177 0.899 1.00 66.38 113 GLU A CA 1
ATOM 834 C C . GLU A 1 113 ? -3.257 -5.769 1.848 1.00 66.38 113 GLU A C 1
ATOM 836 O O . GLU A 1 113 ? -3.038 -4.578 2.091 1.00 66.38 113 GLU A O 1
ATOM 841 N N . ASP A 1 114 ? -2.595 -6.755 2.452 1.00 66.44 114 ASP A N 1
ATOM 842 C CA . ASP A 1 114 ? -1.365 -6.496 3.184 1.00 66.44 114 ASP A CA 1
ATOM 843 C C . ASP A 1 114 ? -0.195 -6.431 2.199 1.00 66.44 114 ASP A C 1
ATOM 845 O O . ASP A 1 114 ? -0.004 -7.305 1.355 1.00 66.44 114 ASP A O 1
ATOM 849 N N . ASP A 1 115 ? 0.594 -5.375 2.321 1.00 61.53 115 ASP A N 1
ATOM 850 C CA . ASP A 1 115 ? 1.830 -5.184 1.591 1.00 61.53 115 ASP A CA 1
ATOM 851 C C . ASP A 1 115 ? 2.989 -5.680 2.456 1.00 61.53 115 ASP A C 1
ATOM 853 O O . ASP A 1 115 ? 3.457 -4.981 3.357 1.00 61.53 115 ASP A O 1
ATOM 857 N N . TRP A 1 116 ? 3.418 -6.929 2.238 1.00 62.56 116 TRP A N 1
ATOM 858 C CA . TRP A 1 116 ? 4.500 -7.563 3.009 1.00 62.56 116 TRP A CA 1
ATOM 859 C C . TRP A 1 116 ? 4.272 -7.543 4.531 1.00 62.56 116 TRP A C 1
ATOM 861 O O . TRP A 1 116 ? 5.207 -7.408 5.325 1.00 62.56 116 TRP A O 1
ATOM 871 N N . GLY A 1 117 ? 3.020 -7.717 4.949 1.00 70.50 117 GLY A N 1
ATOM 872 C CA . GLY A 1 117 ? 2.638 -7.685 6.353 1.00 70.50 117 GLY A CA 1
ATOM 873 C C . GLY A 1 117 ? 2.386 -6.285 6.915 1.00 70.50 117 GLY A C 1
ATOM 874 O O . GLY A 1 117 ? 2.241 -6.144 8.129 1.00 70.50 117 GLY A O 1
ATOM 875 N N . GLU A 1 118 ? 2.302 -5.253 6.079 1.00 80.56 118 GLU A N 1
ATOM 876 C CA . GLU A 1 118 ? 1.857 -3.919 6.478 1.00 80.56 118 GLU A CA 1
ATOM 877 C C . GLU A 1 118 ? 0.542 -3.545 5.793 1.00 80.56 118 GLU A C 1
ATOM 879 O O . GLU A 1 118 ? 0.307 -3.895 4.644 1.00 80.56 118 GLU A O 1
ATOM 884 N N . ALA A 1 119 ? -0.337 -2.825 6.487 1.00 84.12 119 ALA A N 1
ATOM 885 C CA . ALA A 1 119 ? -1.551 -2.287 5.883 1.00 84.12 119 ALA A CA 1
ATOM 886 C C . ALA A 1 119 ? -1.865 -0.889 6.413 1.00 84.12 119 ALA A C 1
ATOM 888 O O . ALA A 1 119 ? -2.239 -0.729 7.582 1.00 84.12 119 ALA A O 1
ATOM 889 N N . ASP A 1 120 ? -1.731 0.119 5.544 1.00 86.31 120 ASP A N 1
ATOM 890 C CA . ASP A 1 120 ? -2.108 1.504 5.838 1.00 86.31 120 ASP A CA 1
ATOM 891 C C . ASP A 1 120 ? -3.589 1.712 5.525 1.00 86.31 120 ASP A C 1
ATOM 893 O O . ASP A 1 120 ? -4.027 1.715 4.373 1.00 86.31 120 ASP A O 1
ATOM 897 N N . VAL A 1 121 ? -4.380 1.902 6.579 1.00 88.56 121 VAL A N 1
ATOM 898 C CA . VAL A 1 121 ? -5.827 2.116 6.474 1.00 88.56 121 VAL A CA 1
ATOM 899 C C . VAL A 1 121 ? -6.224 3.559 6.766 1.00 88.56 121 VAL A C 1
ATOM 901 O O . VAL A 1 121 ? -7.414 3.853 6.873 1.00 88.56 121 VAL A O 1
ATOM 904 N N . THR A 1 122 ? -5.266 4.484 6.861 1.00 87.12 122 THR A N 1
ATOM 905 C CA . THR A 1 122 ? -5.503 5.886 7.241 1.00 87.12 122 THR A CA 1
ATOM 906 C C . THR A 1 122 ? -6.540 6.547 6.338 1.00 87.12 122 THR A C 1
ATOM 908 O O . THR A 1 122 ? -7.545 7.084 6.811 1.00 87.12 122 THR A O 1
ATOM 911 N N . LYS A 1 123 ? -6.350 6.457 5.015 1.00 85.19 123 LYS A N 1
ATOM 912 C CA . LYS A 1 123 ? -7.277 7.045 4.033 1.00 85.19 123 LYS A CA 1
ATOM 913 C C . LYS A 1 123 ? -8.679 6.434 4.140 1.00 85.19 123 LYS A C 1
ATOM 915 O O . LYS A 1 123 ? -9.672 7.155 4.059 1.00 85.19 123 LYS A O 1
ATOM 920 N N . LEU A 1 124 ? -8.763 5.119 4.342 1.00 87.62 124 LEU A N 1
ATOM 921 C CA . LEU A 1 124 ? -10.027 4.382 4.454 1.00 87.62 124 LEU A CA 1
ATOM 922 C C . LEU A 1 124 ? -10.777 4.732 5.742 1.00 87.62 124 LEU A C 1
ATOM 924 O O . LEU A 1 124 ? -11.992 4.952 5.720 1.00 87.62 124 LEU A O 1
ATOM 928 N N . TYR A 1 125 ? -10.046 4.854 6.848 1.00 89.12 125 TYR A N 1
ATOM 929 C CA . TYR A 1 125 ? -10.577 5.305 8.123 1.00 89.12 125 TYR A CA 1
ATOM 930 C C . TYR A 1 125 ? -11.132 6.726 8.012 1.00 89.12 125 TYR A C 1
ATOM 932 O O . TYR A 1 125 ? -12.296 6.945 8.339 1.00 89.12 125 TYR A O 1
ATOM 940 N N . LEU A 1 126 ? -10.358 7.680 7.483 1.00 87.44 126 LEU A N 1
ATOM 941 C CA . LEU A 1 126 ? -10.805 9.069 7.336 1.00 87.44 126 LEU A CA 1
ATOM 942 C C . LEU A 1 126 ? -12.010 9.190 6.400 1.00 87.44 126 LEU A C 1
ATOM 944 O O . LEU A 1 126 ? -12.949 9.920 6.706 1.00 87.44 126 LEU A O 1
ATOM 948 N N . LYS A 1 127 ? -12.037 8.425 5.305 1.00 88.00 127 LYS A N 1
ATOM 949 C CA . LYS A 1 127 ? -13.177 8.378 4.379 1.00 88.00 127 LYS A CA 1
ATOM 950 C C . LYS A 1 127 ? -14.458 7.861 5.042 1.00 88.00 127 LYS A C 1
ATOM 952 O O . LYS A 1 127 ? -15.540 8.343 4.721 1.00 88.00 127 LYS A O 1
ATOM 957 N N . THR A 1 128 ? -14.345 6.873 5.929 1.00 87.44 128 THR A N 1
ATOM 958 C CA . THR A 1 128 ? -15.505 6.180 6.517 1.00 87.44 128 THR A CA 1
ATOM 959 C C . THR A 1 128 ? -15.983 6.832 7.813 1.00 87.44 128 THR A C 1
ATOM 961 O O . THR A 1 128 ? -17.181 7.001 8.022 1.00 87.44 128 THR A O 1
ATOM 964 N N . ILE A 1 129 ? -15.052 7.192 8.696 1.00 90.69 129 ILE A N 1
ATOM 965 C CA . ILE A 1 129 ? -15.331 7.769 10.016 1.00 90.69 129 ILE A CA 1
ATOM 966 C C . ILE A 1 129 ? -15.483 9.291 9.937 1.00 90.69 129 ILE A C 1
ATOM 968 O O . ILE A 1 129 ? -16.248 9.871 10.706 1.00 90.69 129 ILE A O 1
ATOM 972 N N . GLY A 1 130 ? -14.769 9.946 9.016 1.00 85.12 130 GLY A N 1
ATOM 973 C CA . GLY A 1 130 ? -14.855 11.391 8.785 1.00 85.12 130 GLY A CA 1
ATOM 974 C C . GLY A 1 130 ? -14.162 12.264 9.835 1.00 85.12 130 GLY A C 1
ATOM 975 O O . GLY A 1 130 ? -14.260 13.485 9.755 1.00 85.12 130 GLY A O 1
ATOM 976 N N . VAL A 1 131 ? -13.488 11.671 10.826 1.00 86.38 131 VAL A N 1
ATOM 977 C CA . VAL A 1 131 ? -12.819 12.394 11.918 1.00 86.38 131 VAL A CA 1
ATOM 978 C C . VAL A 1 131 ? -11.466 11.760 12.203 1.00 86.38 131 VAL A C 1
ATOM 980 O O . VAL A 1 131 ? -11.374 10.540 12.324 1.00 86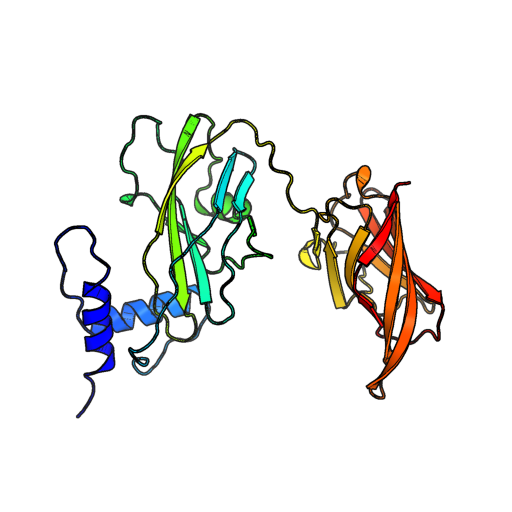.38 131 VAL A O 1
ATOM 983 N N . GLU A 1 132 ? -10.436 12.588 12.358 1.00 88.31 132 GLU A N 1
ATOM 984 C CA . GLU A 1 132 ? -9.087 12.149 12.718 1.00 88.31 132 GLU A CA 1
ATOM 985 C C . GLU A 1 132 ? -9.034 11.520 14.123 1.00 88.31 132 GLU A C 1
ATOM 987 O O . GLU A 1 132 ? -9.707 11.993 15.053 1.00 88.31 132 GLU A O 1
ATOM 992 N N . PRO A 1 133 ? -8.225 10.464 14.325 1.00 89.50 133 PRO A N 1
ATOM 993 C CA . PRO A 1 133 ? -7.949 9.932 15.653 1.00 89.50 133 PRO A CA 1
ATOM 994 C C . PRO A 1 133 ? -7.378 11.016 16.575 1.00 89.50 133 PRO A C 1
ATOM 996 O O . PRO A 1 133 ? -6.453 11.728 16.203 1.00 89.50 133 PRO A O 1
ATOM 999 N N . SER A 1 134 ? -7.911 11.158 17.789 1.00 90.81 134 SER A N 1
ATOM 1000 C CA . SER A 1 134 ? -7.439 12.181 18.736 1.00 90.81 134 SER A CA 1
ATOM 1001 C C . SER A 1 134 ? -6.482 11.590 19.777 1.00 90.81 134 SER A C 1
ATOM 1003 O O . SER A 1 134 ? -6.848 10.603 20.419 1.00 90.81 134 SER A O 1
ATOM 1005 N N . PRO A 1 135 ? -5.298 12.188 20.019 1.00 92.56 135 PRO A N 1
ATOM 1006 C CA . PRO A 1 135 ? -4.329 11.655 20.974 1.00 92.56 135 PRO A CA 1
ATOM 1007 C C . PRO A 1 135 ? -4.919 11.447 22.376 1.00 92.56 135 PRO A C 1
ATOM 1009 O O . PRO A 1 135 ? -5.691 12.266 22.877 1.00 92.56 135 PRO A O 1
ATOM 1012 N N . GLY A 1 136 ? -4.564 10.331 23.016 1.00 88.25 136 GLY A N 1
ATOM 1013 C CA . GLY A 1 136 ? -5.073 9.931 24.333 1.00 88.25 136 GLY A CA 1
ATOM 1014 C C . GLY A 1 136 ? -6.474 9.306 24.320 1.00 88.25 136 GLY A C 1
ATOM 1015 O O . GLY A 1 136 ? -6.951 8.850 25.362 1.00 88.25 136 GLY A O 1
ATOM 1016 N N . GLN A 1 137 ? -7.138 9.252 23.163 1.00 92.69 137 GLN A N 1
ATOM 1017 C CA . GLN A 1 137 ? -8.394 8.528 22.982 1.00 92.69 137 GLN A CA 1
ATOM 1018 C C . GLN A 1 137 ? -8.146 7.103 22.483 1.00 92.69 137 GLN A C 1
ATOM 1020 O O . GLN A 1 137 ? -7.041 6.736 22.089 1.00 92.69 137 GLN A O 1
ATOM 1025 N N . LYS A 1 138 ? -9.179 6.269 22.564 1.00 92.38 138 LYS A N 1
ATOM 1026 C CA . LYS A 1 138 ? -9.146 4.859 22.173 1.00 92.38 138 LYS A CA 1
ATOM 1027 C C . LYS A 1 138 ? -9.896 4.650 20.870 1.00 92.38 138 LYS A C 1
ATOM 1029 O O . LYS A 1 138 ? -10.954 5.247 20.666 1.00 92.38 138 LYS A O 1
ATOM 1034 N N . VAL A 1 139 ? -9.405 3.725 20.057 1.00 93.38 139 VAL A N 1
ATOM 1035 C CA . VAL A 1 139 ? -10.135 3.178 18.911 1.00 93.38 139 VAL A CA 1
ATOM 1036 C C . VAL A 1 139 ? -10.228 1.667 19.074 1.00 93.38 139 VAL A C 1
ATOM 1038 O O . VAL A 1 139 ? -9.245 0.997 19.384 1.00 93.38 139 VAL A O 1
ATOM 1041 N N . PHE A 1 140 ? -11.439 1.143 18.902 1.00 93.56 140 PHE A N 1
ATOM 1042 C CA . PHE A 1 140 ? -11.718 -0.287 18.928 1.00 93.56 140 PHE A CA 1
ATOM 1043 C C . PHE A 1 140 ? -11.614 -0.837 17.510 1.00 93.56 140 PHE A C 1
ATOM 1045 O O . PHE A 1 140 ? -12.174 -0.255 16.580 1.00 93.56 140 PHE A O 1
ATOM 1052 N N . ILE A 1 141 ? -10.910 -1.954 17.364 1.00 93.12 141 ILE A N 1
ATOM 1053 C CA . ILE A 1 141 ? -10.553 -2.569 16.090 1.00 93.12 141 ILE A CA 1
ATOM 1054 C C . ILE A 1 141 ? -11.082 -4.004 16.073 1.00 93.12 141 ILE A C 1
ATOM 1056 O O . ILE A 1 141 ? -10.812 -4.787 16.982 1.00 93.12 141 ILE A O 1
ATOM 1060 N N . GLU A 1 142 ? -11.820 -4.366 15.027 1.00 91.75 142 GLU A N 1
ATOM 1061 C CA . GLU A 1 142 ? -12.186 -5.755 14.750 1.00 91.75 142 GLU A CA 1
ATOM 1062 C C . GLU A 1 142 ? -11.656 -6.151 13.374 1.00 91.75 142 GLU A C 1
ATOM 1064 O O . GLU A 1 142 ? -11.984 -5.514 12.374 1.00 91.75 142 GLU A O 1
ATOM 1069 N N . THR A 1 143 ? -10.861 -7.213 13.314 1.00 90.94 143 THR A N 1
ATOM 1070 C CA . THR A 1 143 ? -10.282 -7.733 12.070 1.00 90.94 143 THR A CA 1
ATOM 1071 C C . THR A 1 143 ? -10.629 -9.201 11.883 1.00 90.94 143 THR A C 1
ATOM 1073 O O . THR A 1 143 ? -10.780 -9.947 12.849 1.00 90.94 143 THR A O 1
ATOM 1076 N N . TYR A 1 144 ? -10.817 -9.627 10.638 1.00 89.31 144 TYR A N 1
ATOM 1077 C CA . TYR A 1 144 ? -10.988 -11.038 10.286 1.00 89.31 144 TYR A CA 1
ATOM 1078 C C . TYR A 1 144 ? -10.631 -11.259 8.819 1.00 89.31 144 TYR A C 1
ATOM 1080 O O . TYR A 1 144 ? -10.844 -10.381 7.983 1.00 89.31 144 TYR A O 1
ATOM 1088 N N . TRP A 1 145 ? -10.127 -12.450 8.503 1.00 88.75 145 TRP A N 1
ATOM 1089 C CA . TRP A 1 145 ? -9.986 -12.892 7.121 1.00 88.75 145 TRP A CA 1
ATOM 1090 C C . TRP A 1 145 ? -11.348 -13.275 6.550 1.00 88.75 145 TRP A C 1
ATOM 1092 O O . TRP A 1 145 ? -12.198 -13.831 7.249 1.00 88.75 145 TRP A O 1
ATOM 1102 N N . MET A 1 146 ? -11.557 -12.989 5.274 1.00 87.75 146 MET A N 1
ATOM 1103 C CA . MET A 1 146 ? -12.737 -13.392 4.525 1.00 87.75 146 MET A CA 1
ATOM 1104 C C . MET A 1 146 ? -12.294 -14.115 3.260 1.00 87.75 146 MET A C 1
ATOM 1106 O O . MET A 1 146 ? -11.529 -13.567 2.476 1.00 87.75 146 MET A O 1
ATOM 1110 N N . ASP A 1 147 ? -12.777 -15.338 3.063 1.00 87.56 147 ASP A N 1
ATOM 1111 C CA . ASP A 1 147 ? -12.606 -16.054 1.801 1.00 87.56 147 ASP A CA 1
ATOM 1112 C C . ASP A 1 147 ? -13.580 -15.466 0.781 1.00 87.56 147 ASP A C 1
ATOM 1114 O O . ASP A 1 147 ? -14.796 -15.644 0.897 1.00 87.56 147 ASP A O 1
ATOM 1118 N N . THR A 1 148 ? -13.067 -14.755 -0.218 1.00 86.31 148 THR A N 1
ATOM 1119 C CA . THR A 1 148 ? -13.911 -14.133 -1.240 1.00 86.31 148 THR A CA 1
ATOM 1120 C C . THR A 1 148 ? -14.575 -15.173 -2.135 1.00 86.31 148 THR A C 1
ATOM 1122 O O . THR A 1 148 ? -15.717 -14.970 -2.546 1.00 86.31 148 THR A O 1
ATOM 1125 N N . ALA A 1 149 ? -13.939 -16.325 -2.374 1.00 84.62 149 ALA A N 1
ATOM 1126 C CA . ALA A 1 149 ? -14.443 -17.376 -3.255 1.00 84.62 149 ALA A CA 1
ATOM 1127 C C . ALA A 1 149 ? -15.662 -18.100 -2.670 1.00 84.62 149 ALA A C 1
ATOM 1129 O O . ALA A 1 149 ? -16.547 -18.528 -3.412 1.00 84.62 149 ALA A O 1
ATOM 1130 N N . SER A 1 150 ? -15.747 -18.204 -1.347 1.00 81.94 150 SER A N 1
ATOM 1131 C CA . SER A 1 150 ? -16.876 -18.847 -0.669 1.00 81.94 150 SER A CA 1
ATOM 1132 C C . SER A 1 150 ? -17.781 -17.882 0.095 1.00 81.94 150 SER A C 1
ATOM 1134 O O . SER A 1 150 ? -18.927 -18.226 0.357 1.00 81.94 150 SER A O 1
ATOM 1136 N N . GLY A 1 151 ? -17.310 -16.682 0.436 1.00 81.31 151 GLY A N 1
ATOM 1137 C CA . GLY A 1 151 ? -18.003 -15.717 1.294 1.00 81.31 151 GLY A CA 1
ATOM 1138 C C . GLY A 1 151 ? -17.924 -16.026 2.793 1.00 81.31 151 GLY A C 1
ATOM 1139 O O . GLY A 1 151 ? -18.554 -15.319 3.588 1.00 81.31 151 GLY A O 1
ATOM 1140 N N . PHE A 1 152 ? -17.177 -17.057 3.206 1.00 84.38 152 PHE A N 1
ATOM 1141 C CA . PHE A 1 152 ? -16.983 -17.363 4.622 1.00 84.38 152 PHE A CA 1
ATOM 1142 C C . PHE A 1 152 ? -16.072 -16.330 5.293 1.00 84.38 152 PHE A C 1
ATOM 1144 O O . PHE A 1 152 ? -15.012 -15.973 4.785 1.00 84.38 152 PHE A O 1
ATOM 1151 N N . ALA A 1 153 ? -16.483 -15.882 6.477 1.00 85.50 153 ALA A N 1
ATOM 1152 C CA . ALA A 1 153 ? -15.682 -15.030 7.346 1.00 85.50 153 ALA A CA 1
ATOM 1153 C C . ALA A 1 153 ? -15.031 -15.872 8.450 1.00 85.50 153 ALA A C 1
ATOM 1155 O O . ALA A 1 153 ? -15.678 -16.746 9.032 1.00 85.50 153 ALA A O 1
ATOM 1156 N N . GLY A 1 154 ? -13.768 -15.583 8.742 1.00 84.25 154 GLY A N 1
ATOM 1157 C CA . GLY A 1 154 ? -13.011 -16.188 9.827 1.00 84.25 154 GLY A CA 1
ATOM 1158 C C . GLY A 1 154 ? -13.408 -15.651 11.197 1.00 84.25 154 GLY A C 1
ATOM 1159 O O . GLY A 1 154 ? -14.366 -14.888 11.364 1.00 84.25 154 GLY A O 1
ATOM 1160 N N . GLN A 1 155 ? -12.650 -16.064 12.208 1.00 84.50 155 GLN A N 1
ATOM 1161 C CA . GLN A 1 155 ? -12.855 -15.600 13.570 1.00 84.50 155 GLN A CA 1
ATOM 1162 C C . GLN A 1 155 ? -12.491 -14.116 13.702 1.00 84.50 155 GLN A C 1
ATOM 1164 O O . GLN A 1 155 ? -11.445 -13.674 13.232 1.00 84.50 155 GLN A O 1
ATOM 1169 N N . VAL A 1 156 ? -13.349 -13.357 14.390 1.00 86.94 156 VAL A N 1
ATOM 1170 C CA . VAL A 1 156 ? -13.095 -11.943 14.683 1.00 86.94 156 VAL A CA 1
ATOM 1171 C C . VAL A 1 156 ? -11.992 -11.824 15.729 1.00 86.94 156 VAL A C 1
ATOM 1173 O O . VAL A 1 156 ? -12.169 -12.233 16.879 1.00 86.94 156 VAL A O 1
ATOM 1176 N N . PHE A 1 157 ? -10.879 -11.222 15.331 1.00 87.88 157 PHE A N 1
ATOM 1177 C CA . PHE A 1 157 ? -9.843 -10.729 16.220 1.00 87.88 157 PHE A CA 1
ATOM 1178 C C . PHE A 1 157 ? -10.218 -9.325 16.699 1.00 87.88 157 PHE A C 1
ATOM 1180 O O . PHE A 1 157 ? -10.645 -8.480 15.911 1.00 87.88 157 PHE A O 1
ATOM 1187 N N . ARG A 1 158 ? -10.115 -9.088 18.008 1.00 91.38 158 ARG A N 1
ATOM 1188 C CA . ARG A 1 158 ? -10.510 -7.832 18.651 1.00 91.38 158 ARG A CA 1
ATOM 1189 C C . ARG A 1 158 ? -9.317 -7.198 19.325 1.00 91.38 158 ARG A C 1
ATOM 1191 O O . ARG A 1 158 ? -8.669 -7.846 20.141 1.00 91.38 158 ARG A O 1
ATOM 1198 N N . ASP A 1 159 ? -9.116 -5.923 19.047 1.00 90.62 159 ASP A N 1
ATOM 1199 C CA . ASP A 1 159 ? -8.023 -5.149 19.608 1.00 90.62 159 ASP A CA 1
ATOM 1200 C C . ASP A 1 159 ? -8.465 -3.721 19.935 1.00 90.62 159 ASP A C 1
ATOM 1202 O O . ASP A 1 159 ? -9.482 -3.218 19.448 1.00 90.62 159 ASP A O 1
ATOM 1206 N N . MET A 1 160 ? -7.721 -3.071 20.815 1.00 91.12 160 MET A N 1
ATOM 1207 C CA . MET A 1 160 ? -7.934 -1.687 21.195 1.00 91.12 160 MET A CA 1
ATOM 1208 C C . MET A 1 160 ? -6.591 -0.986 21.205 1.00 91.12 160 MET A C 1
ATOM 1210 O O . MET A 1 160 ? -5.699 -1.341 21.973 1.00 91.12 160 MET A O 1
ATOM 1214 N N . ALA A 1 161 ? -6.489 0.053 20.388 1.00 90.25 161 ALA A N 1
ATOM 1215 C CA . ALA A 1 161 ? -5.315 0.898 20.344 1.00 90.25 161 ALA A CA 1
ATOM 1216 C C . ALA A 1 161 ? -5.623 2.256 20.994 1.00 90.25 161 ALA A C 1
ATOM 1218 O O . ALA A 1 161 ? -6.740 2.784 20.920 1.00 90.25 161 ALA A O 1
ATOM 1219 N N . VAL A 1 162 ? -4.619 2.819 21.662 1.00 90.88 162 VAL A N 1
ATOM 1220 C CA . VAL A 1 162 ? -4.651 4.191 22.178 1.00 90.88 162 VAL A CA 1
ATOM 1221 C C . VAL A 1 162 ? -3.948 5.070 21.157 1.00 90.88 162 VAL A C 1
ATOM 1223 O O . VAL A 1 162 ? -2.823 4.770 20.770 1.00 90.88 162 VAL A O 1
ATOM 1226 N N . VAL A 1 163 ? -4.604 6.145 20.729 1.00 90.25 163 VAL A N 1
ATOM 1227 C CA . VAL A 1 163 ? -4.024 7.096 19.780 1.00 90.25 163 VAL A CA 1
ATOM 1228 C C . VAL A 1 163 ? -2.856 7.813 20.458 1.00 90.25 163 VAL A C 1
ATOM 1230 O O . VAL A 1 163 ? -3.038 8.463 21.494 1.00 90.25 163 VAL A O 1
ATOM 1233 N N . THR A 1 164 ? -1.665 7.716 19.881 1.00 88.12 164 THR A N 1
ATOM 1234 C CA . THR A 1 164 ? -0.490 8.480 20.309 1.00 88.12 164 THR A CA 1
ATOM 1235 C C . THR A 1 164 ? -0.399 9.789 19.525 1.00 88.12 164 THR A C 1
ATOM 1237 O O . THR A 1 164 ? -0.965 9.923 18.444 1.00 88.12 164 THR A O 1
ATOM 1240 N N . GLY A 1 165 ? 0.261 10.804 20.093 1.00 75.44 165 GLY A N 1
ATOM 1241 C CA . GLY A 1 165 ? 0.431 12.097 19.414 1.00 75.44 165 GLY A CA 1
ATOM 1242 C C . GLY A 1 165 ? 1.407 12.027 18.242 1.00 75.44 165 GLY A C 1
ATOM 1243 O O . GLY A 1 165 ? 1.159 12.612 17.197 1.00 75.44 165 GLY A O 1
ATOM 1244 N N . GLU A 1 166 ? 2.481 11.264 18.413 1.00 71.44 166 GLU A N 1
ATOM 1245 C CA . GLU A 1 166 ? 3.511 11.030 17.406 1.00 71.44 166 GLU A CA 1
ATOM 1246 C C . GLU A 1 166 ? 3.799 9.529 17.331 1.00 71.44 166 GLU A C 1
ATOM 1248 O O . GLU A 1 166 ? 3.500 8.768 18.263 1.00 71.44 166 GLU A O 1
ATOM 1253 N N . SER A 1 167 ? 4.371 9.103 16.210 1.00 64.62 167 SER A N 1
ATOM 1254 C CA . SER A 1 167 ? 4.856 7.744 16.008 1.00 64.62 167 SER A CA 1
ATOM 1255 C C . SER A 1 167 ? 6.302 7.800 15.543 1.00 64.62 167 SER A C 1
ATOM 1257 O O . SER A 1 167 ? 6.643 8.590 14.668 1.00 64.62 167 SER A O 1
ATOM 1259 N N . SER A 1 168 ? 7.143 6.935 16.107 1.00 58.78 168 SER A N 1
ATOM 1260 C CA . SER A 1 168 ? 8.495 6.676 15.605 1.00 58.78 168 SER A CA 1
ATOM 1261 C C . SER A 1 168 ? 8.507 5.681 14.440 1.00 58.78 168 SER A C 1
ATOM 1263 O O . SER A 1 168 ? 9.576 5.252 14.013 1.00 58.78 168 SER A O 1
ATOM 1265 N N . TYR A 1 169 ? 7.333 5.234 13.987 1.00 60.47 169 TYR A N 1
ATOM 1266 C CA . TYR A 1 169 ? 7.204 4.302 12.881 1.00 60.47 169 TYR A CA 1
ATOM 1267 C C . TYR A 1 169 ? 7.575 4.998 11.575 1.00 60.47 169 TYR A C 1
ATOM 1269 O O . TYR A 1 169 ? 6.954 5.991 11.200 1.00 60.47 169 TYR A O 1
ATOM 1277 N N . GLN A 1 170 ? 8.578 4.463 10.886 1.00 59.78 170 GLN A N 1
ATOM 1278 C CA . GLN A 1 170 ? 8.929 4.893 9.542 1.00 59.78 170 GLN A CA 1
ATOM 1279 C C . GLN A 1 170 ? 8.131 4.047 8.556 1.00 59.78 170 GLN A C 1
ATOM 1281 O O . GLN A 1 170 ? 8.330 2.838 8.472 1.00 59.78 170 GLN A O 1
ATOM 1286 N N . THR A 1 171 ? 7.194 4.674 7.847 1.00 60.22 171 THR A N 1
ATOM 1287 C CA . THR A 1 171 ? 6.477 4.032 6.741 1.00 60.22 171 THR A CA 1
ATOM 1288 C C . THR A 1 171 ? 7.457 3.545 5.693 1.00 60.22 171 THR A C 1
ATOM 1290 O O . THR A 1 171 ? 8.415 4.254 5.375 1.00 60.22 171 THR A O 1
ATOM 1293 N N . ARG A 1 172 ? 7.187 2.373 5.108 1.00 66.00 172 ARG A N 1
ATOM 1294 C CA . ARG A 1 172 ? 7.889 1.965 3.895 1.00 66.00 172 ARG A CA 1
ATOM 1295 C C . ARG A 1 172 ? 7.675 3.020 2.818 1.00 66.00 172 ARG A C 1
ATOM 1297 O O . ARG A 1 172 ? 6.540 3.275 2.418 1.00 66.00 172 ARG A O 1
ATOM 1304 N N . THR A 1 173 ? 8.752 3.639 2.345 1.00 76.88 173 THR A N 1
ATOM 1305 C CA . THR A 1 173 ? 8.644 4.535 1.198 1.00 76.88 173 THR A CA 1
ATOM 1306 C C . THR A 1 173 ? 8.695 3.699 -0.068 1.00 76.88 173 THR A C 1
ATOM 1308 O O . THR A 1 173 ? 9.763 3.256 -0.486 1.00 76.88 173 THR A O 1
ATOM 1311 N N . ARG A 1 174 ? 7.517 3.454 -0.642 1.00 84.62 174 ARG A N 1
ATOM 1312 C CA . ARG A 1 174 ? 7.334 2.699 -1.879 1.00 84.62 174 ARG A CA 1
ATOM 1313 C C . ARG A 1 174 ? 6.673 3.580 -2.929 1.00 84.62 174 ARG A C 1
ATOM 1315 O O . ARG A 1 174 ? 5.773 4.356 -2.613 1.00 84.62 174 ARG A O 1
ATOM 1322 N N . VAL A 1 175 ? 7.125 3.457 -4.170 1.00 88.62 175 VAL A N 1
ATOM 1323 C CA . VAL A 1 175 ? 6.545 4.137 -5.327 1.00 88.62 175 VAL A CA 1
ATOM 1324 C C . VAL A 1 175 ? 5.948 3.090 -6.248 1.00 88.62 175 VAL A C 1
ATOM 1326 O O . VAL A 1 175 ? 6.64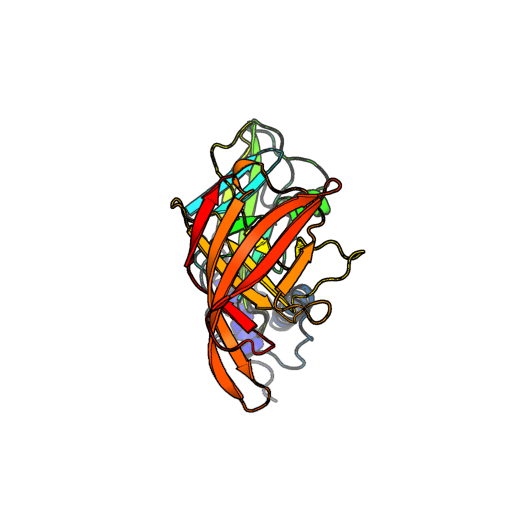3 2.183 -6.695 1.00 88.62 175 VAL A O 1
ATOM 1329 N N . THR A 1 176 ? 4.658 3.227 -6.523 1.00 91.00 176 THR A N 1
ATOM 1330 C CA . THR A 1 176 ? 3.868 2.310 -7.345 1.00 91.00 176 THR A CA 1
ATOM 1331 C C . THR A 1 176 ? 3.158 3.058 -8.474 1.00 91.00 176 THR A C 1
ATOM 1333 O O . THR A 1 176 ? 3.240 4.285 -8.567 1.00 91.00 176 THR A O 1
ATOM 1336 N N . MET A 1 177 ? 2.416 2.339 -9.320 1.00 89.00 177 MET A N 1
ATOM 1337 C CA . MET A 1 177 ? 1.577 2.946 -10.365 1.00 89.00 177 MET A CA 1
ATOM 1338 C C . MET A 1 177 ? 0.567 3.975 -9.816 1.00 89.00 177 MET A C 1
ATOM 1340 O O . MET A 1 177 ? 0.255 4.937 -10.513 1.00 89.00 177 MET A O 1
ATOM 1344 N N . ASP A 1 178 ? 0.105 3.827 -8.568 1.00 86.31 178 ASP A N 1
ATOM 1345 C CA . ASP A 1 178 ? -0.841 4.757 -7.926 1.00 86.31 178 ASP A CA 1
ATOM 1346 C C . ASP A 1 178 ? -0.215 6.113 -7.561 1.00 86.31 178 ASP A C 1
ATOM 1348 O O . ASP A 1 178 ? -0.929 7.070 -7.263 1.00 86.31 178 ASP A O 1
ATOM 1352 N N . ASN A 1 179 ? 1.118 6.198 -7.559 1.00 89.62 179 ASN A N 1
ATOM 1353 C CA . ASN A 1 179 ? 1.864 7.428 -7.299 1.00 89.62 179 ASN A CA 1
ATOM 1354 C C . ASN A 1 179 ? 2.139 8.234 -8.576 1.00 89.62 179 ASN A C 1
ATOM 1356 O O . ASN A 1 179 ? 2.733 9.307 -8.499 1.00 89.62 179 ASN A O 1
ATOM 1360 N N . LEU A 1 180 ? 1.772 7.715 -9.749 1.00 89.62 180 LEU A N 1
ATOM 1361 C CA . LEU A 1 180 ? 2.005 8.390 -11.020 1.00 89.62 180 LEU A CA 1
ATOM 1362 C C . LEU A 1 180 ? 1.025 9.542 -11.224 1.00 89.62 180 LEU A C 1
ATOM 1364 O O . LEU A 1 180 ? -0.157 9.441 -10.895 1.00 89.62 180 LEU A O 1
ATOM 1368 N N . ASP A 1 181 ? 1.504 10.623 -11.833 1.00 90.38 181 ASP A N 1
ATOM 1369 C CA . ASP A 1 181 ? 0.636 11.707 -12.268 1.00 90.38 181 ASP A CA 1
ATOM 1370 C C . ASP A 1 181 ? -0.204 11.251 -13.479 1.00 90.38 181 ASP A C 1
ATOM 1372 O O . ASP A 1 181 ? 0.360 10.971 -14.544 1.00 90.38 181 ASP A O 1
ATOM 1376 N N . PRO A 1 182 ? -1.546 11.196 -13.366 1.00 88.00 182 PRO A N 1
ATOM 1377 C CA . PRO A 1 182 ? -2.410 10.753 -14.458 1.00 88.00 182 PRO A CA 1
ATOM 1378 C C . PRO A 1 182 ? -2.500 11.759 -15.617 1.00 88.00 182 PRO A C 1
ATOM 1380 O O . PRO A 1 182 ? -3.091 11.445 -16.649 1.00 88.00 182 PRO A O 1
ATOM 1383 N N . THR A 1 183 ? -1.987 12.981 -15.446 1.00 90.88 183 THR A N 1
ATOM 1384 C CA . THR A 1 183 ? -1.989 14.039 -16.469 1.00 90.88 183 THR A CA 1
ATOM 1385 C C . THR A 1 183 ? -0.742 14.038 -17.350 1.00 90.88 183 THR A C 1
ATOM 1387 O O . THR A 1 183 ? -0.726 14.734 -18.365 1.00 90.88 183 THR A O 1
ATOM 1390 N N . GLU A 1 184 ? 0.270 13.250 -16.989 1.00 91.12 184 GLU A N 1
ATOM 1391 C CA . GLU A 1 184 ? 1.547 13.158 -17.693 1.00 91.12 184 GLU A CA 1
ATOM 1392 C C . GLU A 1 184 ? 1.661 11.848 -18.485 1.00 91.12 184 GLU A C 1
ATOM 1394 O O . GLU A 1 184 ? 1.025 10.839 -18.168 1.00 91.12 184 GLU A O 1
ATOM 1399 N N . GLU A 1 185 ? 2.491 11.848 -19.529 1.00 90.81 185 GLU A N 1
ATOM 1400 C CA . GLU A 1 185 ? 2.792 10.634 -20.289 1.00 90.81 185 GLU A CA 1
ATOM 1401 C C . GLU A 1 185 ? 3.750 9.732 -19.497 1.00 90.81 185 GLU A C 1
ATOM 1403 O O . GLU A 1 185 ? 4.852 10.134 -19.126 1.00 90.81 185 GLU A O 1
ATOM 1408 N N . GLN A 1 186 ? 3.322 8.494 -19.248 1.00 94.25 186 GLN A N 1
ATOM 1409 C CA . GLN A 1 186 ? 4.078 7.500 -18.489 1.00 94.25 186 GLN A CA 1
ATOM 1410 C C . GLN A 1 186 ? 4.656 6.452 -19.443 1.00 94.25 186 GLN A C 1
ATOM 1412 O O . GLN A 1 186 ? 3.942 5.899 -20.278 1.00 94.25 186 GLN A O 1
ATOM 1417 N N . HIS A 1 187 ? 5.938 6.120 -19.293 1.00 95.44 187 HIS A N 1
ATOM 1418 C CA . HIS A 1 187 ? 6.632 5.155 -20.159 1.00 95.44 187 HIS A CA 1
ATOM 1419 C C . HIS A 1 187 ? 6.934 3.831 -19.447 1.00 95.44 187 HIS A C 1
ATOM 1421 O O . HIS A 1 187 ? 7.895 3.125 -19.775 1.00 95.44 187 HIS A O 1
ATOM 1427 N N . VAL A 1 188 ? 6.102 3.491 -18.467 1.00 94.56 188 VAL A N 1
ATOM 1428 C CA . VAL A 1 188 ? 6.145 2.251 -17.692 1.00 94.56 188 VAL A CA 1
ATOM 1429 C C . VAL A 1 188 ? 4.766 1.595 -17.708 1.00 94.56 188 VAL A C 1
ATOM 1431 O O . VAL A 1 188 ? 3.747 2.278 -17.747 1.00 94.56 188 VAL A O 1
ATOM 1434 N N . SER A 1 189 ? 4.728 0.264 -17.707 1.00 93.38 189 SER A N 1
ATOM 1435 C CA . SER A 1 189 ? 3.474 -0.515 -17.618 1.00 93.38 189 SER A CA 1
ATOM 1436 C C . SER A 1 189 ? 3.263 -1.171 -16.255 1.00 93.38 189 SER A C 1
ATOM 1438 O O . SER A 1 189 ? 2.141 -1.531 -15.914 1.00 93.38 189 SER A O 1
ATOM 1440 N N . ALA A 1 190 ? 4.334 -1.294 -15.477 1.00 93.38 190 ALA A N 1
ATOM 1441 C CA . ALA A 1 190 ? 4.321 -1.662 -14.074 1.00 93.38 190 ALA A CA 1
ATOM 1442 C C . ALA A 1 190 ? 5.438 -0.873 -13.393 1.00 93.38 190 ALA A C 1
ATOM 1444 O O . ALA A 1 190 ? 6.511 -0.713 -13.982 1.00 93.38 190 ALA A O 1
ATOM 1445 N N . LEU A 1 191 ? 5.177 -0.383 -12.187 1.00 94.06 191 LEU A N 1
ATOM 1446 C CA . LEU A 1 191 ? 6.130 0.344 -11.366 1.00 94.06 191 LEU A CA 1
ATOM 1447 C C . LEU A 1 191 ? 5.956 -0.106 -9.927 1.00 94.06 191 LEU A C 1
ATOM 1449 O O . LEU A 1 191 ? 4.856 -0.028 -9.379 1.00 94.06 191 LEU A O 1
ATOM 1453 N N . ASP A 1 192 ? 7.064 -0.538 -9.357 1.00 92.75 192 ASP A N 1
ATOM 1454 C CA . ASP A 1 192 ? 7.225 -0.864 -7.959 1.00 92.75 192 ASP A CA 1
ATOM 1455 C C . ASP A 1 192 ? 8.690 -0.613 -7.583 1.00 92.75 192 ASP A C 1
ATOM 1457 O O . ASP A 1 192 ? 9.613 -1.265 -8.082 1.00 92.75 192 ASP A O 1
ATOM 1461 N N . MET A 1 193 ? 8.899 0.411 -6.762 1.00 91.50 193 MET A N 1
ATOM 1462 C CA . MET A 1 193 ? 10.197 0.786 -6.220 1.00 91.50 193 MET A CA 1
ATOM 1463 C C . MET A 1 193 ? 10.106 0.890 -4.707 1.00 91.50 193 MET A C 1
ATOM 1465 O O . MET A 1 193 ? 9.373 1.735 -4.196 1.00 91.50 193 MET A O 1
ATOM 1469 N N . ASP A 1 194 ? 10.890 0.086 -3.996 1.00 89.50 194 ASP A N 1
ATOM 1470 C CA . ASP A 1 194 ? 10.914 0.058 -2.534 1.00 89.50 194 ASP A CA 1
ATOM 1471 C C . ASP A 1 194 ? 12.243 0.602 -1.990 1.00 89.50 194 ASP A C 1
ATOM 1473 O O . ASP A 1 194 ? 13.317 0.033 -2.220 1.00 89.50 194 ASP A O 1
ATOM 1477 N N . PHE A 1 195 ? 12.158 1.713 -1.253 1.00 84.75 195 PHE A N 1
ATOM 1478 C CA . PHE A 1 195 ? 13.285 2.395 -0.613 1.00 84.75 195 PHE A CA 1
ATOM 1479 C C . PHE A 1 195 ? 13.498 1.955 0.848 1.00 84.75 195 PHE A C 1
ATOM 1481 O O . PHE A 1 195 ? 14.450 2.385 1.496 1.00 84.75 195 PHE A O 1
ATOM 1488 N N . SER A 1 196 ? 12.636 1.100 1.404 1.00 73.56 196 SER A N 1
ATOM 1489 C CA . SER A 1 196 ? 12.559 0.808 2.844 1.00 73.56 196 SER A CA 1
ATOM 1490 C C . SER A 1 196 ? 13.541 -0.259 3.353 1.00 73.56 196 SER A C 1
ATOM 1492 O O . SER A 1 196 ? 13.331 -0.905 4.380 1.00 73.56 196 SER A O 1
ATOM 1494 N N . THR A 1 197 ? 14.653 -0.462 2.652 1.00 64.31 197 THR A N 1
ATOM 1495 C CA . THR A 1 197 ? 15.489 -1.664 2.802 1.00 64.31 197 THR A CA 1
ATOM 1496 C C . THR A 1 197 ? 16.451 -1.634 3.995 1.00 64.31 197 THR A C 1
ATOM 1498 O O . THR A 1 197 ? 17.203 -2.590 4.192 1.00 64.31 197 THR A O 1
ATOM 1501 N N . ASN A 1 198 ? 16.458 -0.557 4.797 1.00 67.12 198 ASN A N 1
ATOM 1502 C CA . ASN A 1 198 ? 17.462 -0.278 5.842 1.00 67.12 198 ASN A CA 1
ATOM 1503 C C . ASN A 1 198 ? 18.922 -0.413 5.353 1.00 67.12 198 ASN A C 1
ATOM 1505 O O . ASN A 1 198 ? 19.854 -0.570 6.144 1.00 67.12 198 ASN A O 1
ATOM 1509 N N . ALA A 1 199 ? 19.123 -0.358 4.039 1.00 76.88 199 ALA A N 1
ATOM 1510 C CA . ALA A 1 199 ? 20.382 -0.521 3.341 1.00 76.88 199 ALA A CA 1
ATOM 1511 C C . ALA A 1 199 ? 20.432 0.496 2.188 1.00 76.88 199 ALA A C 1
ATOM 1513 O O . ALA A 1 199 ? 19.392 0.997 1.763 1.00 76.88 199 ALA A O 1
ATOM 1514 N N . PRO A 1 200 ? 21.620 0.823 1.649 1.00 84.12 200 PRO A N 1
ATOM 1515 C CA . PRO A 1 200 ? 21.751 1.731 0.510 1.00 84.12 200 PRO A CA 1
ATOM 1516 C C . PRO A 1 200 ? 21.377 1.016 -0.801 1.00 84.12 200 PRO A C 1
ATOM 1518 O O . PRO A 1 200 ? 22.164 0.965 -1.747 1.00 84.12 200 PRO A O 1
ATOM 1521 N N . VAL A 1 201 ? 20.202 0.389 -0.835 1.00 89.00 201 VAL A N 1
ATOM 1522 C CA . VAL A 1 201 ? 19.655 -0.309 -1.998 1.00 89.00 201 VAL A CA 1
ATOM 1523 C C . VAL A 1 201 ? 18.177 0.020 -2.162 1.00 89.00 201 VAL A C 1
ATOM 1525 O O . VAL A 1 201 ? 17.444 0.133 -1.181 1.00 89.00 201 VAL A O 1
ATOM 1528 N N . ILE A 1 202 ? 17.744 0.127 -3.411 1.00 91.12 202 ILE A N 1
ATOM 1529 C CA . ILE A 1 202 ? 16.334 0.207 -3.796 1.00 91.12 202 ILE A CA 1
ATOM 1530 C C . ILE A 1 202 ? 15.984 -1.117 -4.463 1.00 91.12 202 ILE A C 1
ATOM 1532 O O . ILE A 1 202 ? 16.759 -1.602 -5.292 1.00 91.12 202 ILE A O 1
ATOM 1536 N N . TYR A 1 203 ? 14.853 -1.720 -4.105 1.00 92.50 203 TYR A N 1
ATOM 1537 C CA . TYR A 1 203 ? 14.325 -2.842 -4.880 1.00 92.50 203 TYR A CA 1
ATOM 1538 C C . TYR A 1 203 ? 13.459 -2.323 -6.010 1.00 92.50 203 TYR A C 1
ATOM 1540 O O . TYR A 1 203 ? 12.618 -1.454 -5.803 1.00 92.50 203 TYR A O 1
ATOM 1548 N N . PHE A 1 204 ? 13.678 -2.881 -7.192 1.00 94.12 204 PHE A N 1
ATOM 1549 C CA . PHE A 1 204 ? 12.906 -2.593 -8.385 1.00 94.12 204 PHE A CA 1
ATOM 1550 C C . PHE A 1 204 ? 12.088 -3.823 -8.770 1.00 94.12 204 PHE A C 1
ATOM 1552 O O . PHE A 1 204 ? 12.593 -4.947 -8.724 1.00 94.12 204 PHE A O 1
ATOM 1559 N N . ASP A 1 205 ? 10.857 -3.584 -9.196 1.00 94.31 205 ASP A N 1
ATOM 1560 C CA . ASP A 1 205 ? 10.059 -4.458 -10.049 1.00 94.31 205 ASP A CA 1
ATOM 1561 C C . ASP A 1 205 ? 9.278 -3.549 -11.011 1.00 94.31 205 ASP A C 1
ATOM 1563 O O . ASP A 1 205 ? 8.240 -2.975 -10.697 1.00 94.31 205 ASP A O 1
ATOM 1567 N N . THR A 1 206 ? 9.886 -3.229 -12.152 1.00 95.06 206 THR A N 1
ATOM 1568 C CA . THR A 1 206 ? 9.375 -2.188 -13.056 1.00 95.06 206 THR A CA 1
ATOM 1569 C C . THR A 1 206 ? 9.475 -2.628 -14.504 1.00 95.06 206 THR A C 1
ATOM 1571 O O . THR A 1 206 ? 10.539 -3.040 -14.964 1.00 95.06 206 THR A O 1
ATOM 1574 N N . VAL A 1 207 ? 8.396 -2.459 -15.270 1.00 95.19 207 VAL A N 1
ATOM 1575 C CA . VAL A 1 207 ? 8.362 -2.773 -16.704 1.00 95.19 207 VAL A CA 1
ATOM 1576 C C . VAL A 1 207 ? 8.404 -1.488 -17.528 1.00 95.19 207 VAL A C 1
ATOM 1578 O O . VAL A 1 207 ? 7.409 -0.777 -17.672 1.00 95.19 207 VAL A O 1
ATOM 1581 N N . CYS A 1 208 ? 9.570 -1.223 -18.110 1.00 94.94 208 CYS A N 1
ATOM 1582 C CA . CYS A 1 208 ? 9.898 -0.080 -18.955 1.00 94.94 208 CYS A CA 1
ATOM 1583 C C . CYS A 1 208 ? 9.480 -0.305 -20.420 1.00 94.94 208 CYS A C 1
ATOM 1585 O O . CYS A 1 208 ? 9.831 -1.322 -21.027 1.00 94.94 208 CYS A O 1
ATOM 1587 N N . LEU A 1 209 ? 8.790 0.672 -21.017 1.00 93.12 209 LEU A N 1
ATOM 1588 C CA . LEU A 1 209 ? 8.249 0.597 -22.385 1.00 93.12 209 LEU A CA 1
ATOM 1589 C C . LEU A 1 209 ? 9.085 1.343 -23.433 1.00 93.12 209 LEU A C 1
ATOM 1591 O O . LEU A 1 209 ? 8.885 1.164 -24.634 1.00 93.12 209 LEU A O 1
ATOM 1595 N N . GLY A 1 210 ? 10.048 2.155 -23.004 1.00 90.12 210 GLY A N 1
ATOM 1596 C CA . GLY A 1 210 ? 10.790 3.063 -23.873 1.00 90.12 210 GLY A CA 1
ATOM 1597 C C . GLY A 1 210 ? 10.121 4.418 -24.069 1.00 90.12 210 GLY A C 1
ATOM 1598 O O . GLY A 1 210 ? 8.903 4.519 -24.046 1.00 90.12 210 GLY A O 1
ATOM 1599 N N . HIS A 1 211 ? 10.925 5.437 -24.364 1.00 85.62 211 HIS A N 1
ATOM 1600 C CA . HIS A 1 211 ? 10.460 6.793 -24.655 1.00 85.62 211 HIS A CA 1
ATOM 1601 C C . HIS A 1 211 ? 11.228 7.386 -25.853 1.00 85.62 211 HIS A C 1
ATOM 1603 O O . HIS A 1 211 ? 12.437 7.195 -25.976 1.00 85.62 211 HIS A O 1
ATOM 1609 N N . SER A 1 212 ? 10.529 8.087 -26.760 1.00 79.81 212 SER A N 1
ATOM 1610 C CA . SER A 1 212 ? 11.094 9.030 -27.750 1.00 79.81 212 SER A CA 1
ATOM 1611 C C . SER A 1 212 ? 12.278 8.529 -28.591 1.00 79.81 212 SER A C 1
ATOM 1613 O O . SER A 1 212 ? 13.193 9.283 -28.910 1.00 79.81 212 SER A O 1
ATOM 1615 N N . ASN A 1 213 ? 12.283 7.247 -28.977 1.00 80.62 213 ASN A N 1
ATOM 1616 C CA . ASN A 1 213 ? 13.408 6.600 -29.680 1.00 80.62 213 ASN A CA 1
ATOM 1617 C C . ASN A 1 213 ? 14.765 6.707 -28.953 1.00 80.62 213 ASN A C 1
ATOM 1619 O O . ASN A 1 213 ? 15.816 6.486 -29.555 1.00 80.62 213 ASN A O 1
ATOM 1623 N N . VAL A 1 214 ? 14.746 6.994 -27.654 1.00 85.88 214 VAL A N 1
ATOM 1624 C CA . VAL A 1 214 ? 15.907 6.966 -26.769 1.00 85.88 214 VAL A CA 1
ATOM 1625 C C . VAL A 1 214 ? 15.901 5.643 -26.007 1.00 85.88 214 VAL A C 1
ATOM 1627 O O . VAL A 1 214 ? 14.857 5.021 -25.787 1.00 85.88 214 VAL A O 1
ATOM 1630 N N . ALA A 1 215 ? 17.089 5.181 -25.617 1.00 90.56 215 ALA A N 1
ATOM 1631 C CA . ALA A 1 215 ? 17.251 3.992 -24.791 1.00 90.56 215 ALA A CA 1
ATOM 1632 C C . ALA A 1 215 ? 16.937 4.282 -23.309 1.00 90.56 215 ALA A C 1
ATOM 1634 O O . ALA A 1 215 ? 17.781 4.101 -22.431 1.00 90.56 215 ALA A O 1
ATOM 1635 N N . SER A 1 216 ? 15.739 4.792 -23.030 1.00 93.00 216 SER A N 1
ATOM 1636 C CA . SER A 1 216 ? 15.290 5.143 -21.682 1.00 93.00 216 SER A CA 1
ATOM 1637 C C . SER A 1 216 ? 13.778 5.014 -21.526 1.00 93.00 216 SER A C 1
ATOM 1639 O O . SER A 1 216 ? 13.045 4.856 -22.501 1.00 93.00 216 SER A O 1
ATOM 1641 N N . SER A 1 217 ? 13.303 5.034 -20.288 1.00 95.31 217 SER A N 1
ATOM 1642 C CA . SER A 1 217 ? 11.895 5.192 -19.920 1.00 95.31 217 SER A CA 1
ATOM 1643 C C . SER A 1 217 ? 11.795 6.184 -18.776 1.00 95.31 217 SER A C 1
ATOM 1645 O O . SER A 1 217 ? 12.765 6.385 -18.050 1.00 95.31 217 SER A O 1
ATOM 1647 N N . GLU A 1 218 ? 10.641 6.810 -18.647 1.00 94.94 218 GLU A N 1
ATOM 1648 C CA . GLU A 1 218 ? 10.374 7.852 -17.671 1.00 94.94 218 GLU A CA 1
ATOM 1649 C C . GLU A 1 218 ? 9.029 7.590 -17.000 1.00 94.94 218 GLU A C 1
ATOM 1651 O O . GLU A 1 218 ? 8.078 7.167 -17.666 1.00 94.94 218 GLU A O 1
ATOM 1656 N N . ALA A 1 219 ? 8.972 7.830 -15.696 1.00 95.38 219 ALA A N 1
ATOM 1657 C CA . ALA A 1 219 ? 7.740 7.846 -14.929 1.00 95.38 219 ALA A CA 1
ATOM 1658 C C . ALA A 1 219 ? 7.692 9.115 -14.071 1.00 95.38 219 ALA A C 1
ATOM 1660 O O . ALA A 1 219 ? 8.668 9.442 -13.398 1.00 95.38 219 ALA A O 1
ATOM 1661 N N . ILE A 1 220 ? 6.575 9.836 -14.104 1.00 94.81 220 ILE A N 1
ATOM 1662 C CA . ILE A 1 220 ? 6.410 11.126 -13.425 1.00 94.81 220 ILE A CA 1
ATOM 1663 C C . ILE A 1 220 ? 5.422 10.956 -12.280 1.00 94.81 220 ILE A C 1
ATOM 1665 O O . ILE A 1 220 ? 4.298 10.500 -12.497 1.00 94.81 220 ILE A O 1
ATOM 1669 N N . LEU A 1 221 ? 5.845 11.314 -11.070 1.00 91.69 221 LEU A N 1
ATOM 1670 C CA . LEU A 1 221 ? 5.041 11.182 -9.860 1.00 91.69 221 LEU A CA 1
ATOM 1671 C C . LEU A 1 221 ? 4.115 12.385 -9.661 1.00 91.69 221 LEU A C 1
ATOM 1673 O O . LEU A 1 221 ? 4.443 13.512 -10.037 1.00 91.69 221 LEU A O 1
ATOM 1677 N N . ASP A 1 222 ? 2.977 12.146 -9.010 1.00 87.56 222 ASP A N 1
ATOM 1678 C CA . ASP A 1 222 ? 2.005 13.180 -8.632 1.00 87.56 222 ASP A CA 1
ATOM 1679 C C . ASP A 1 222 ? 2.529 14.117 -7.526 1.00 87.56 222 ASP A C 1
ATOM 1681 O O . ASP A 1 222 ? 2.009 15.221 -7.332 1.00 87.56 222 ASP A O 1
ATOM 1685 N N . LYS A 1 223 ? 3.560 13.676 -6.797 1.00 83.69 223 LYS A N 1
ATOM 1686 C CA . LYS A 1 223 ? 4.182 14.369 -5.665 1.00 83.69 223 LYS A CA 1
ATOM 1687 C C . LYS A 1 223 ? 5.699 14.249 -5.695 1.00 83.69 223 LYS A C 1
ATOM 1689 O O . LYS A 1 223 ? 6.263 13.323 -6.275 1.00 83.69 223 LYS A O 1
ATOM 1694 N N . GLU A 1 224 ? 6.354 15.180 -5.012 1.00 86.88 224 GLU A N 1
ATOM 1695 C CA . GLU A 1 224 ? 7.788 15.100 -4.753 1.00 86.88 224 GLU A CA 1
ATOM 1696 C C . GLU A 1 224 ? 8.102 13.976 -3.755 1.00 86.88 224 GLU A C 1
ATOM 1698 O O . GLU A 1 224 ? 7.426 13.822 -2.732 1.00 86.88 224 GLU A O 1
ATOM 1703 N N . LEU A 1 225 ? 9.151 13.208 -4.047 1.00 84.50 225 LEU A N 1
ATOM 1704 C CA . LEU A 1 225 ? 9.790 12.347 -3.061 1.00 84.50 225 LEU A CA 1
ATOM 1705 C C . LEU A 1 225 ? 10.596 13.188 -2.060 1.00 84.50 225 LEU A C 1
ATOM 1707 O O . LEU A 1 225 ? 11.120 14.242 -2.431 1.00 84.50 225 LEU A O 1
ATOM 1711 N N . PRO A 1 226 ? 10.743 12.706 -0.814 1.00 82.69 226 PRO A N 1
ATOM 1712 C CA . PRO A 1 226 ? 11.677 13.281 0.145 1.00 82.69 226 PRO A CA 1
ATOM 1713 C C . PRO A 1 226 ? 13.092 13.416 -0.436 1.00 82.69 226 PRO A C 1
ATOM 1715 O O . PRO A 1 226 ? 13.525 12.570 -1.223 1.00 82.69 226 PRO A O 1
ATOM 1718 N N . GLU A 1 227 ? 13.816 14.462 -0.029 1.00 82.56 227 GLU A N 1
ATOM 1719 C CA . GLU A 1 227 ? 15.162 14.789 -0.531 1.00 82.56 227 GLU A CA 1
ATOM 1720 C C . GLU A 1 227 ? 16.139 13.617 -0.351 1.00 82.56 227 GLU A C 1
ATOM 1722 O O . GLU A 1 227 ? 16.970 13.351 -1.216 1.00 82.56 227 GLU A O 1
ATOM 1727 N N . GLU A 1 228 ? 15.982 12.838 0.719 1.00 83.50 228 GLU A N 1
ATOM 1728 C CA . GLU A 1 228 ? 16.783 11.647 0.995 1.00 83.50 228 GLU A CA 1
ATOM 1729 C C . GLU A 1 228 ? 16.624 10.508 -0.022 1.00 83.50 228 GLU A C 1
ATOM 1731 O O . GLU A 1 228 ? 17.469 9.614 -0.079 1.00 83.50 228 GLU A O 1
ATOM 1736 N N . LEU A 1 229 ? 15.570 10.540 -0.842 1.00 86.00 229 LEU A N 1
ATOM 1737 C CA . LEU A 1 229 ? 15.284 9.538 -1.874 1.00 86.00 229 LEU A CA 1
ATOM 1738 C C . LEU A 1 229 ? 15.606 10.034 -3.289 1.00 86.00 229 LEU A C 1
ATOM 1740 O O . LEU A 1 229 ? 15.374 9.323 -4.274 1.00 86.00 229 LEU A O 1
ATOM 1744 N N . ILE A 1 230 ? 16.153 11.243 -3.404 1.00 90.62 230 ILE A N 1
ATOM 1745 C CA . ILE A 1 230 ? 16.619 11.823 -4.660 1.00 90.62 230 ILE A CA 1
ATOM 1746 C C . ILE A 1 230 ? 18.063 11.381 -4.908 1.00 90.62 230 ILE A C 1
ATOM 1748 O O . ILE A 1 230 ? 18.943 11.528 -4.058 1.00 90.62 230 ILE A O 1
ATOM 1752 N N . GLY A 1 231 ? 18.321 10.793 -6.075 1.00 92.50 231 GLY A N 1
ATOM 1753 C CA . GLY A 1 231 ? 19.649 10.288 -6.388 1.00 92.50 231 GLY A CA 1
ATOM 1754 C C . GLY A 1 231 ? 19.704 9.325 -7.564 1.00 92.50 231 GLY A C 1
ATOM 1755 O O . GLY A 1 231 ? 18.896 9.361 -8.493 1.00 92.50 231 GLY A O 1
ATOM 1756 N N . LEU A 1 232 ? 20.720 8.467 -7.535 1.00 94.94 232 LEU A N 1
ATOM 1757 C CA . LEU A 1 232 ? 21.042 7.522 -8.597 1.00 94.94 232 LEU A CA 1
ATOM 1758 C C . LEU A 1 232 ? 21.042 6.090 -8.084 1.00 94.94 232 LEU A C 1
ATOM 1760 O O . LEU A 1 232 ? 21.546 5.805 -7.003 1.00 94.94 232 LEU A O 1
ATOM 1764 N N . SER A 1 233 ? 20.580 5.163 -8.911 1.00 95.44 233 SER A N 1
ATOM 1765 C CA . SER A 1 233 ? 20.726 3.735 -8.682 1.00 95.44 233 SER A CA 1
ATOM 1766 C C . SER A 1 233 ? 21.173 2.996 -9.936 1.00 95.44 233 SER A C 1
ATOM 1768 O O . SER A 1 233 ? 21.020 3.488 -11.052 1.00 95.44 233 SER A O 1
ATOM 1770 N N . TYR A 1 234 ? 21.745 1.809 -9.753 1.00 94.81 234 TYR A N 1
ATOM 1771 C CA . TYR A 1 234 ? 22.086 0.901 -10.842 1.00 94.81 234 TYR A CA 1
ATOM 1772 C C . TYR A 1 234 ? 21.481 -0.466 -10.577 1.00 94.81 234 TYR A C 1
ATOM 1774 O O . TYR A 1 234 ? 21.767 -1.065 -9.542 1.00 94.81 234 TYR A O 1
ATOM 1782 N N . ALA A 1 235 ? 20.704 -0.971 -11.532 1.00 94.62 235 ALA A N 1
ATOM 1783 C CA . ALA A 1 235 ? 20.060 -2.274 -11.434 1.00 94.62 235 ALA A CA 1
ATOM 1784 C C . ALA A 1 235 ? 20.271 -3.105 -12.703 1.00 94.62 235 ALA A C 1
ATOM 1786 O O . ALA A 1 235 ? 20.553 -2.590 -13.795 1.00 94.62 235 ALA A O 1
ATOM 1787 N N . LEU A 1 236 ? 20.136 -4.419 -12.537 1.00 95.00 236 LEU A N 1
ATOM 1788 C CA . LEU A 1 236 ? 20.040 -5.349 -13.652 1.00 95.00 236 LEU A CA 1
ATOM 1789 C C . LEU A 1 236 ? 18.619 -5.347 -14.211 1.00 95.00 236 LEU A C 1
ATOM 1791 O O . LEU A 1 236 ? 17.647 -5.011 -13.538 1.00 95.00 236 LEU A O 1
ATOM 1795 N N . ALA A 1 237 ? 18.521 -5.729 -15.472 1.00 94.81 237 ALA A N 1
ATOM 1796 C CA . ALA A 1 237 ? 17.272 -5.772 -16.191 1.00 94.81 237 ALA A CA 1
ATOM 1797 C C . ALA A 1 237 ? 17.268 -6.933 -17.189 1.00 94.81 237 ALA A C 1
ATOM 1799 O O . ALA A 1 237 ? 18.323 -7.416 -17.615 1.00 94.81 237 ALA A O 1
ATOM 1800 N N . ARG A 1 238 ? 16.079 -7.375 -17.594 1.00 93.50 238 ARG A N 1
ATOM 1801 C CA . ARG A 1 238 ? 15.897 -8.325 -18.693 1.00 93.50 238 ARG A CA 1
ATOM 1802 C C . ARG A 1 238 ? 15.015 -7.717 -19.768 1.00 93.50 238 ARG A C 1
ATOM 1804 O O . ARG A 1 238 ? 13.902 -7.274 -19.509 1.00 93.50 238 ARG A O 1
ATOM 1811 N N . GLY A 1 239 ? 15.531 -7.702 -20.991 1.00 91.94 239 GLY A N 1
ATOM 1812 C CA . GLY A 1 239 ? 14.730 -7.419 -22.174 1.00 91.94 239 GLY A CA 1
ATOM 1813 C C . GLY A 1 239 ? 13.825 -8.595 -22.473 1.00 91.94 239 GLY A C 1
ATOM 1814 O O . GLY A 1 239 ? 14.314 -9.722 -22.552 1.00 91.94 239 GLY A O 1
ATOM 1815 N N . MET A 1 240 ? 12.544 -8.304 -22.656 1.00 86.00 240 MET A N 1
ATOM 1816 C CA . MET A 1 240 ? 11.498 -9.251 -23.013 1.00 86.00 240 MET A CA 1
ATOM 1817 C C . MET A 1 240 ? 11.180 -9.041 -24.493 1.00 86.00 240 MET A C 1
ATOM 1819 O O . MET A 1 240 ? 10.254 -8.312 -24.838 1.00 86.00 240 MET A O 1
ATOM 1823 N N . GLY A 1 241 ? 12.010 -9.599 -25.379 1.00 74.19 241 GLY A N 1
ATOM 1824 C CA . GLY A 1 241 ? 11.803 -9.455 -26.822 1.00 74.19 241 GLY A CA 1
ATOM 1825 C C . GLY A 1 241 ? 10.446 -10.011 -27.267 1.00 74.19 241 GLY A C 1
ATOM 1826 O O . GLY A 1 241 ? 9.891 -10.900 -26.622 1.00 74.19 241 GLY A O 1
ATOM 1827 N N . GLU A 1 242 ? 9.921 -9.527 -28.396 1.00 76.62 242 GLU A N 1
ATOM 1828 C CA . GLU A 1 242 ? 8.641 -9.998 -28.965 1.00 76.62 242 GLU A CA 1
ATOM 1829 C C . GLU A 1 242 ? 8.635 -11.505 -29.286 1.00 76.62 242 GLU A C 1
ATOM 1831 O O . GLU A 1 242 ? 7.583 -12.135 -29.353 1.00 76.62 242 GLU A O 1
ATOM 1836 N N . ASP A 1 243 ? 9.817 -12.097 -29.462 1.00 79.06 243 ASP A N 1
ATOM 1837 C CA . ASP A 1 243 ? 10.041 -13.521 -29.715 1.00 79.06 243 ASP A CA 1
ATOM 1838 C C . ASP A 1 243 ? 10.163 -14.365 -28.430 1.00 79.06 243 ASP A C 1
ATOM 1840 O O . ASP A 1 243 ? 10.450 -15.561 -28.500 1.00 79.06 243 ASP A O 1
ATOM 1844 N N . GLY A 1 244 ? 9.972 -13.757 -27.254 1.00 74.69 244 GLY A N 1
ATOM 1845 C CA . GLY A 1 244 ? 10.123 -14.410 -25.953 1.00 74.69 244 GLY A CA 1
ATOM 1846 C C . GLY A 1 244 ? 11.579 -14.628 -25.529 1.00 74.69 244 GLY A C 1
ATOM 1847 O O . GLY A 1 244 ? 11.832 -15.320 -24.541 1.00 74.69 244 GLY A O 1
ATOM 1848 N N . SER A 1 245 ? 12.550 -14.064 -26.254 1.00 81.75 245 SER A N 1
ATOM 1849 C CA . SER A 1 245 ? 13.960 -14.148 -25.878 1.00 81.75 245 SER A CA 1
ATOM 1850 C C . SER A 1 245 ? 14.295 -13.200 -24.720 1.00 81.75 245 SER A C 1
ATOM 1852 O O . SER A 1 245 ? 13.845 -12.054 -24.670 1.00 81.75 245 SER A O 1
ATOM 1854 N N . LEU A 1 246 ? 15.112 -13.693 -23.782 1.00 87.69 246 LEU A N 1
ATOM 1855 C CA . LEU A 1 246 ? 15.578 -12.937 -22.620 1.00 87.69 246 LEU A CA 1
ATOM 1856 C C . LEU A 1 246 ? 16.973 -12.383 -22.876 1.00 87.69 246 LEU A C 1
ATOM 1858 O O . LEU A 1 246 ? 17.898 -13.140 -23.181 1.00 87.69 246 LEU A O 1
ATOM 1862 N N . HIS A 1 247 ? 17.139 -11.074 -22.698 1.00 91.06 247 HIS A N 1
ATOM 1863 C CA . HIS A 1 247 ? 18.430 -10.417 -22.909 1.00 91.06 247 HIS A CA 1
ATOM 1864 C C . HIS A 1 247 ? 18.865 -9.662 -21.663 1.00 91.06 247 HIS A C 1
ATOM 1866 O O . HIS A 1 247 ? 18.128 -8.780 -21.218 1.00 91.06 247 HIS A O 1
ATOM 1872 N N . PRO A 1 248 ? 20.046 -9.965 -21.100 1.00 93.06 248 PRO A N 1
ATOM 1873 C CA . PRO A 1 248 ? 20.548 -9.231 -19.953 1.00 93.06 248 PRO A CA 1
ATOM 1874 C C . PRO A 1 248 ? 20.834 -7.782 -20.352 1.00 93.06 248 PRO A C 1
ATOM 1876 O O . PRO A 1 248 ? 21.516 -7.513 -21.345 1.00 93.06 248 PRO A O 1
ATOM 1879 N N . GLN A 1 249 ? 20.307 -6.861 -19.556 1.00 94.44 249 GLN A N 1
ATOM 1880 C CA . GLN A 1 249 ? 20.501 -5.425 -19.680 1.00 94.44 249 GLN A CA 1
ATOM 1881 C C . GLN A 1 249 ? 20.873 -4.832 -18.313 1.00 94.44 249 GLN A C 1
ATOM 1883 O O . GLN A 1 249 ? 20.674 -5.455 -17.270 1.00 94.44 249 GLN A O 1
ATOM 1888 N N . SER A 1 250 ? 21.426 -3.624 -18.301 1.00 95.12 250 SER A N 1
ATOM 1889 C CA . SER A 1 250 ? 21.661 -2.849 -17.083 1.00 95.12 250 SER A CA 1
ATOM 1890 C C . SER A 1 250 ? 21.196 -1.415 -17.258 1.00 95.12 250 SER A C 1
ATOM 1892 O O . SER A 1 250 ? 21.277 -0.844 -18.351 1.00 95.12 250 SER A O 1
ATOM 1894 N N . TYR A 1 251 ? 20.682 -0.849 -16.172 1.00 96.00 251 TYR A N 1
ATOM 1895 C CA . TYR A 1 251 ? 20.063 0.466 -16.155 1.00 96.00 251 TYR A CA 1
ATOM 1896 C C . TYR A 1 251 ? 20.667 1.323 -15.053 1.00 96.00 251 TYR A C 1
ATOM 1898 O O . TYR A 1 251 ? 20.957 0.840 -13.961 1.00 96.00 251 TYR A O 1
ATOM 1906 N N . GLN A 1 252 ? 20.834 2.604 -15.360 1.00 96.06 252 GLN A N 1
ATOM 1907 C CA . GLN A 1 252 ? 20.951 3.664 -14.374 1.00 96.06 252 GLN A CA 1
ATOM 1908 C C . GLN A 1 252 ? 19.545 4.213 -14.144 1.00 96.06 252 GLN A C 1
ATOM 1910 O O . GLN A 1 252 ? 18.921 4.700 -15.086 1.00 96.06 252 GLN A O 1
ATOM 1915 N N . ILE A 1 253 ? 19.065 4.144 -12.912 1.00 96.25 253 ILE A N 1
ATOM 1916 C CA . ILE A 1 253 ? 17.821 4.771 -12.488 1.00 96.25 253 ILE A CA 1
ATOM 1917 C C . ILE A 1 253 ? 18.169 6.095 -11.817 1.00 96.25 253 ILE A C 1
ATOM 1919 O O . ILE A 1 253 ? 19.094 6.150 -11.012 1.00 96.25 253 ILE A O 1
ATOM 1923 N N . GLN A 1 254 ? 17.466 7.166 -12.155 1.00 95.12 254 GLN A N 1
ATOM 1924 C CA . GLN A 1 254 ? 17.629 8.465 -11.513 1.00 95.12 254 GLN A CA 1
ATOM 1925 C C . GLN A 1 254 ? 16.280 8.959 -11.011 1.00 95.12 254 GLN A C 1
ATOM 1927 O O . GLN A 1 254 ? 15.343 9.055 -11.796 1.00 9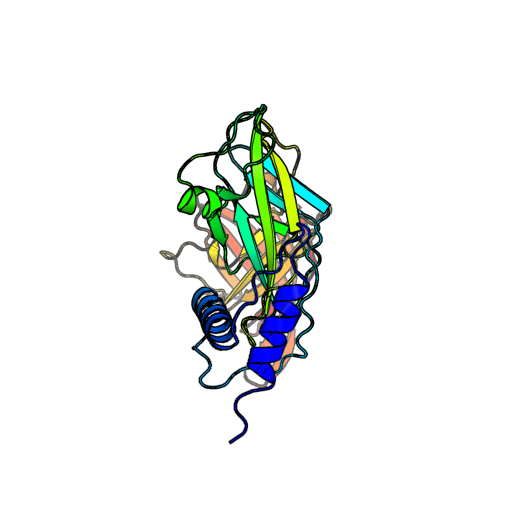5.12 254 GLN A O 1
ATOM 1932 N N . SER A 1 255 ? 16.201 9.289 -9.726 1.00 93.56 255 SER A N 1
ATOM 1933 C CA . SER A 1 255 ? 15.114 10.082 -9.158 1.00 93.56 255 SER A CA 1
ATOM 1934 C C . SER A 1 255 ? 15.576 11.533 -9.089 1.00 93.56 255 SER A C 1
ATOM 1936 O O . SER A 1 255 ? 16.633 11.827 -8.533 1.00 93.56 255 SER A O 1
ATOM 1938 N N . MET A 1 256 ? 14.816 12.451 -9.680 1.00 92.56 256 MET A N 1
ATOM 1939 C CA . MET A 1 256 ? 15.115 13.883 -9.628 1.00 92.56 256 MET A CA 1
ATOM 1940 C C . MET A 1 256 ? 13.844 14.706 -9.499 1.00 92.56 256 MET A C 1
ATOM 1942 O O . MET A 1 256 ? 12.793 14.309 -9.989 1.00 92.56 256 MET A O 1
ATOM 1946 N N . VAL A 1 257 ? 13.943 15.863 -8.847 1.00 89.12 257 VAL A N 1
ATOM 1947 C CA . VAL A 1 257 ? 12.841 16.826 -8.798 1.00 89.12 257 VAL A CA 1
ATOM 1948 C C . VAL A 1 257 ? 12.987 17.807 -9.952 1.00 89.12 257 VAL A C 1
ATOM 1950 O O . VAL A 1 257 ? 13.995 18.507 -10.075 1.00 89.12 257 VAL A O 1
ATOM 1953 N N . TRP A 1 258 ? 11.963 17.880 -10.792 1.00 82.94 258 TRP A N 1
ATOM 1954 C CA . TRP A 1 258 ? 11.865 18.833 -11.885 1.00 82.94 258 TRP A CA 1
ATOM 1955 C C . TRP A 1 258 ? 10.460 19.429 -11.911 1.00 82.94 258 TRP A C 1
ATOM 1957 O O . TRP A 1 258 ? 9.465 18.724 -11.792 1.00 82.94 258 TRP A O 1
ATOM 1967 N N . ARG A 1 259 ? 10.360 20.761 -12.024 1.00 81.00 259 ARG A N 1
ATOM 1968 C CA . ARG A 1 259 ? 9.072 21.491 -12.055 1.00 81.00 259 ARG A CA 1
ATOM 1969 C C . ARG A 1 259 ? 8.084 21.091 -10.940 1.00 81.00 259 ARG A C 1
ATOM 1971 O O . ARG A 1 259 ? 6.886 21.015 -11.185 1.00 81.00 259 ARG A O 1
ATOM 1978 N N . GLN A 1 260 ? 8.587 20.910 -9.720 1.00 78.88 260 GLN A N 1
ATOM 1979 C CA . GLN A 1 260 ? 7.807 20.523 -8.533 1.00 78.88 260 GLN A CA 1
ATOM 1980 C C . GLN A 1 260 ? 7.194 19.109 -8.570 1.00 78.88 260 GLN A C 1
ATOM 1982 O O . GLN A 1 260 ? 6.238 18.821 -7.852 1.00 78.88 260 GLN A O 1
ATOM 1987 N N . LYS A 1 261 ? 7.718 18.227 -9.424 1.00 86.56 261 LYS A N 1
ATOM 1988 C CA . LYS A 1 261 ? 7.366 16.805 -9.481 1.00 86.56 261 LYS A CA 1
ATOM 1989 C C . LYS A 1 261 ? 8.634 15.971 -9.421 1.00 86.56 261 LYS A C 1
ATOM 1991 O O . LYS A 1 261 ? 9.702 16.433 -9.828 1.00 86.56 261 LYS A O 1
ATOM 1996 N N . THR A 1 262 ? 8.528 14.739 -8.937 1.00 92.56 262 THR A N 1
ATOM 1997 C CA . THR A 1 262 ? 9.623 13.778 -9.074 1.00 92.56 262 THR A CA 1
ATOM 1998 C C . THR A 1 262 ? 9.498 13.029 -10.394 1.00 92.56 262 THR A C 1
ATOM 2000 O O . THR A 1 262 ? 8.475 12.410 -10.670 1.00 92.56 262 THR A O 1
ATOM 2003 N N . GLU A 1 263 ? 10.562 13.063 -11.188 1.00 94.56 263 GLU A N 1
ATOM 2004 C CA . GLU A 1 263 ? 10.727 12.259 -12.394 1.00 94.56 263 GLU A CA 1
ATOM 2005 C C . GLU A 1 263 ? 11.671 11.088 -12.097 1.00 94.56 263 GLU A C 1
ATOM 2007 O O . GLU A 1 263 ? 12.748 11.252 -11.511 1.00 94.56 263 GLU A O 1
ATOM 2012 N N . LEU A 1 264 ? 11.257 9.895 -12.514 1.00 95.50 264 LEU A N 1
ATOM 2013 C CA . LEU A 1 264 ? 12.012 8.655 -12.431 1.00 95.50 264 LEU A CA 1
ATOM 2014 C C . LEU A 1 264 ? 12.502 8.281 -13.827 1.00 95.50 264 LEU A C 1
ATOM 2016 O O . LEU A 1 264 ? 11.721 7.882 -14.689 1.00 95.50 264 LEU A O 1
ATOM 2020 N N . HIS A 1 265 ? 13.808 8.377 -14.043 1.00 95.50 265 HIS A N 1
ATOM 2021 C CA . HIS A 1 265 ? 14.451 8.111 -15.326 1.00 95.50 265 HIS A CA 1
ATOM 2022 C C . HIS A 1 265 ? 15.147 6.753 -15.308 1.00 95.50 265 HIS A C 1
ATOM 2024 O O . HIS A 1 265 ? 16.163 6.575 -14.641 1.00 95.50 265 HIS A O 1
ATOM 2030 N N . PHE A 1 266 ? 14.648 5.805 -16.096 1.00 96.50 266 PHE A N 1
ATOM 2031 C CA . PHE A 1 266 ? 15.231 4.481 -16.307 1.00 96.50 266 PHE A CA 1
ATOM 2032 C C . PHE A 1 266 ? 16.081 4.499 -17.575 1.00 96.50 266 PHE A C 1
ATOM 2034 O O . PHE A 1 266 ? 15.584 4.305 -18.684 1.00 96.50 266 PHE A O 1
ATOM 2041 N N . MET A 1 267 ? 17.381 4.729 -17.435 1.00 95.69 267 MET A N 1
ATOM 2042 C CA . MET A 1 267 ? 18.302 4.899 -18.558 1.00 95.69 267 MET A CA 1
ATOM 2043 C C . MET A 1 267 ? 19.116 3.631 -18.807 1.00 95.69 267 MET A C 1
ATOM 2045 O O . MET A 1 267 ? 19.892 3.210 -17.951 1.00 95.69 267 MET A O 1
ATOM 2049 N N . HIS A 1 268 ? 19.020 3.054 -20.003 1.00 95.50 268 HIS A N 1
ATOM 2050 C CA . HIS A 1 268 ? 19.826 1.897 -20.384 1.00 95.50 268 HIS A CA 1
ATOM 2051 C C . HIS A 1 268 ? 21.327 2.247 -20.408 1.00 95.50 268 HIS A C 1
ATOM 2053 O O . HIS A 1 268 ? 21.738 3.311 -20.894 1.00 95.50 268 HIS A O 1
ATOM 2059 N N . ARG A 1 269 ? 22.163 1.337 -19.898 1.00 94.56 269 ARG A N 1
ATOM 2060 C CA . ARG A 1 269 ? 23.626 1.497 -19.804 1.00 94.56 269 ARG A CA 1
ATOM 2061 C C . ARG A 1 269 ? 24.425 0.321 -20.346 1.00 94.56 269 ARG A C 1
ATOM 2063 O O . ARG A 1 269 ? 25.558 0.530 -20.771 1.00 94.56 269 ARG A O 1
ATOM 2070 N N . GLY A 1 270 ? 23.867 -0.882 -20.374 1.00 92.50 270 GLY A N 1
ATOM 2071 C CA . GLY A 1 270 ? 24.604 -2.059 -20.820 1.00 92.50 270 GLY A CA 1
ATOM 2072 C C . GLY A 1 270 ? 23.703 -3.177 -21.311 1.00 92.50 270 GLY A C 1
ATOM 2073 O O . GLY A 1 270 ? 22.569 -3.307 -20.870 1.00 92.50 270 GLY A O 1
ATOM 2074 N N . GLY A 1 271 ? 24.243 -3.997 -22.213 1.00 91.50 271 GLY A N 1
ATOM 2075 C CA . GLY A 1 271 ? 23.492 -5.038 -22.912 1.00 91.50 271 GLY A CA 1
ATOM 2076 C C . GLY A 1 271 ? 22.899 -4.559 -24.238 1.00 91.50 271 GLY A C 1
ATOM 2077 O O . GLY A 1 271 ? 23.149 -3.442 -24.699 1.00 91.50 271 GLY A O 1
ATOM 2078 N N . LYS A 1 272 ? 22.150 -5.448 -24.892 1.00 89.69 272 LYS A N 1
ATOM 2079 C CA . LYS A 1 272 ? 21.390 -5.111 -26.098 1.00 89.69 272 LYS A CA 1
ATOM 2080 C C . LYS A 1 272 ? 20.059 -4.510 -25.661 1.00 89.69 272 LYS A C 1
ATOM 2082 O O . LYS A 1 272 ? 19.267 -5.203 -25.029 1.00 89.69 272 LYS A O 1
ATOM 2087 N N . TYR A 1 273 ? 19.811 -3.262 -26.049 1.00 91.06 273 TYR A N 1
ATOM 2088 C CA . TYR A 1 273 ? 18.559 -2.591 -25.723 1.00 91.06 273 TYR A CA 1
ATOM 2089 C C . TYR A 1 273 ? 17.377 -3.260 -26.431 1.00 91.06 273 TYR A C 1
ATOM 2091 O O . TYR A 1 273 ? 17.304 -3.262 -27.662 1.00 91.06 273 TYR A O 1
ATOM 2099 N N . ILE A 1 274 ? 16.477 -3.853 -25.651 1.00 91.00 274 ILE A N 1
ATOM 2100 C CA . ILE A 1 274 ? 15.292 -4.577 -26.127 1.00 91.00 274 ILE A CA 1
ATOM 2101 C C . ILE A 1 274 ? 14.130 -4.224 -25.229 1.00 91.00 274 ILE A C 1
ATOM 2103 O O . ILE A 1 274 ? 14.270 -4.315 -24.018 1.00 91.00 274 ILE A O 1
ATOM 2107 N N . LYS A 1 275 ? 12.998 -3.874 -25.837 1.00 88.31 275 LYS A N 1
ATOM 2108 C CA . LYS A 1 275 ? 11.777 -3.470 -25.148 1.00 88.31 275 LYS A CA 1
ATOM 2109 C C . LYS A 1 275 ? 10.647 -4.480 -25.389 1.00 88.31 275 LYS A C 1
ATOM 2111 O O . LYS A 1 275 ? 10.624 -5.049 -26.481 1.00 88.31 275 LYS A O 1
ATOM 2116 N N . PRO A 1 276 ? 9.690 -4.615 -24.454 1.00 91.69 276 PRO A N 1
ATOM 2117 C CA . PRO A 1 276 ? 9.710 -4.048 -23.102 1.00 91.69 276 PRO A CA 1
ATOM 2118 C C . PRO A 1 276 ? 10.853 -4.623 -22.251 1.00 91.69 276 PRO A C 1
ATOM 2120 O O . PRO A 1 276 ? 11.357 -5.714 -22.518 1.00 91.69 276 PRO A O 1
ATOM 2123 N N . THR A 1 277 ? 11.291 -3.865 -21.249 1.00 93.56 277 THR A N 1
ATOM 2124 C CA . THR A 1 277 ? 12.356 -4.286 -20.330 1.00 93.56 277 THR A CA 1
ATOM 2125 C C . THR A 1 277 ? 11.818 -4.347 -18.916 1.00 93.56 277 THR A C 1
ATOM 2127 O O . THR A 1 277 ? 11.284 -3.361 -18.425 1.00 93.56 277 THR A O 1
ATOM 2130 N N . GLU A 1 278 ? 12.042 -5.457 -18.231 1.00 94.56 278 GLU A N 1
ATOM 2131 C CA . GLU A 1 278 ? 11.818 -5.560 -16.794 1.00 94.56 278 GLU A CA 1
ATOM 2132 C C . GLU A 1 278 ? 13.114 -5.201 -16.053 1.00 94.56 278 GLU A C 1
ATOM 2134 O O . GLU A 1 278 ? 14.146 -5.847 -16.252 1.00 94.56 278 GLU A O 1
ATOM 2139 N N . VAL A 1 279 ? 13.079 -4.158 -15.228 1.00 95.12 279 VAL A N 1
ATOM 2140 C CA . VAL A 1 279 ? 14.138 -3.774 -14.287 1.00 95.12 279 VAL A CA 1
ATOM 2141 C C . VAL A 1 279 ? 13.758 -4.367 -12.939 1.00 95.12 279 VAL A C 1
ATOM 2143 O O . VAL A 1 279 ? 12.705 -4.026 -12.406 1.00 95.12 279 VAL A O 1
ATOM 2146 N N . PHE A 1 280 ? 14.584 -5.272 -12.412 1.00 92.31 280 PHE A N 1
ATOM 2147 C CA . PHE A 1 280 ? 14.197 -6.071 -11.254 1.00 92.31 280 PHE A CA 1
ATOM 2148 C C . PHE A 1 280 ? 15.343 -6.320 -10.273 1.00 92.31 280 PHE A C 1
ATOM 2150 O O . PHE A 1 280 ? 16.518 -6.405 -10.645 1.00 92.31 280 PHE A O 1
ATOM 2157 N N . GLY A 1 281 ? 14.972 -6.517 -9.010 1.00 90.12 281 GLY A N 1
ATOM 2158 C CA . GLY A 1 281 ? 15.891 -6.841 -7.927 1.00 90.12 281 GLY A CA 1
ATOM 2159 C C . GLY A 1 281 ? 16.547 -5.609 -7.295 1.00 90.12 281 GLY A C 1
ATOM 2160 O O . GLY A 1 281 ? 16.113 -4.480 -7.524 1.00 90.12 281 GLY A O 1
ATOM 2161 N N . PRO A 1 282 ? 17.572 -5.815 -6.452 1.00 91.94 282 PRO A N 1
ATOM 2162 C CA . PRO A 1 282 ? 18.211 -4.726 -5.730 1.00 91.94 282 PRO A CA 1
ATOM 2163 C C . PRO A 1 282 ? 19.149 -3.933 -6.644 1.00 91.94 282 PRO A C 1
ATOM 2165 O O . PRO A 1 282 ? 20.024 -4.503 -7.302 1.00 91.94 282 PRO A O 1
ATOM 2168 N N . GLY A 1 283 ? 19.022 -2.610 -6.623 1.00 92.44 283 GLY A N 1
ATOM 2169 C CA . GLY A 1 283 ? 20.001 -1.685 -7.176 1.00 92.44 283 GLY A CA 1
ATOM 2170 C C . GLY A 1 283 ? 20.657 -0.857 -6.081 1.00 92.44 283 GLY A C 1
ATOM 2171 O O . GLY A 1 283 ? 19.989 -0.379 -5.168 1.00 92.44 283 GLY A O 1
ATOM 2172 N N . ILE A 1 284 ? 21.976 -0.677 -6.160 1.00 91.56 284 ILE A N 1
ATOM 2173 C CA . ILE A 1 284 ? 22.719 0.156 -5.199 1.00 91.56 284 ILE A CA 1
ATOM 2174 C C . ILE A 1 284 ? 22.261 1.600 -5.363 1.00 91.56 284 ILE A C 1
ATOM 2176 O O . ILE A 1 284 ? 22.204 2.075 -6.494 1.00 91.56 284 ILE A O 1
ATOM 2180 N N . PHE A 1 285 ? 21.940 2.282 -4.267 1.00 92.50 285 PHE A N 1
ATOM 2181 C CA . PHE A 1 285 ? 21.486 3.668 -4.266 1.00 92.50 285 PHE A CA 1
ATOM 2182 C C . PHE A 1 285 ? 22.585 4.621 -3.791 1.00 92.50 285 PHE A C 1
ATOM 2184 O O . PHE A 1 285 ? 23.272 4.375 -2.799 1.00 92.50 285 PHE A O 1
ATOM 2191 N N . TYR A 1 286 ? 22.727 5.723 -4.516 1.00 89.50 286 TYR A N 1
ATOM 2192 C CA . TYR A 1 286 ? 23.630 6.828 -4.248 1.00 89.50 286 TYR A CA 1
ATOM 2193 C C . TYR A 1 286 ? 22.788 8.097 -4.153 1.00 89.50 286 TYR A C 1
ATOM 2195 O O . TYR A 1 286 ? 22.343 8.625 -5.174 1.00 89.50 286 TYR A O 1
ATOM 2203 N N . GLN A 1 287 ? 22.571 8.565 -2.928 1.00 84.56 287 GLN A N 1
ATOM 2204 C CA . GLN A 1 287 ? 21.930 9.851 -2.674 1.00 84.56 287 GLN A CA 1
ATOM 2205 C C . GLN A 1 287 ? 22.785 10.983 -3.269 1.00 84.56 287 GLN A C 1
ATOM 2207 O O . GLN A 1 287 ? 24.019 10.922 -3.188 1.00 84.56 287 GLN A O 1
ATOM 2212 N N . GLN A 1 288 ? 22.140 11.971 -3.895 1.00 70.62 288 GLN A N 1
ATOM 2213 C CA . GLN A 1 288 ? 22.797 13.163 -4.450 1.00 70.62 288 GLN A CA 1
ATOM 2214 C C . GLN A 1 288 ? 22.625 14.388 -3.561 1.00 70.62 288 GLN A C 1
ATOM 2216 O O . GLN A 1 288 ? 21.578 14.482 -2.892 1.00 70.62 288 GLN A O 1
#